Protein AF-A0AA41QAB1-F1 (afdb_monomer_lite)

Radius of gyration: 28.24 Å; chains: 1; bounding box: 89×80×55 Å

Secondary structure (DSSP, 8-state):
-----PPP------------------------------------PPPPPPPPPPP-PPPPPPPP----------------S-SS--S--STTTS---SSPPPHHHHHHHHHHHHHHHHHHH--GGGSTT-TTSGGGGSHHHHHHHHHHHHHHHHHHHHTTTS-TTTSHHHHHHHHHHHHHHHHHHHTTGGG---SHHHHHHHHHHHHHHHTHHHHHHHHHHHHHTT-

pLDDT: mean 70.94, std 25.64, range [30.69, 98.62]

Structure (mmCIF, N/CA/C/O backbone):
data_AF-A0AA41QAB1-F1
#
_entry.id   AF-A0AA41QAB1-F1
#
loop_
_atom_site.group_PDB
_atom_site.id
_atom_site.type_symbol
_atom_site.label_atom_id
_atom_site.label_alt_id
_atom_site.label_comp_id
_atom_site.label_asym_id
_atom_site.label_entity_id
_atom_site.label_seq_id
_atom_site.pdbx_PDB_ins_code
_atom_site.Cartn_x
_atom_site.Cartn_y
_atom_site.Cartn_z
_atom_site.occupancy
_atom_site.B_iso_or_equiv
_atom_site.auth_seq_id
_atom_site.auth_comp_id
_atom_site.auth_asym_id
_atom_site.auth_atom_id
_atom_site.pdbx_PDB_model_num
ATOM 1 N N . MET A 1 1 ? 51.369 -21.112 34.664 1.00 37.59 1 MET A N 1
ATOM 2 C CA . MET A 1 1 ? 51.996 -19.970 33.962 1.00 37.59 1 MET A CA 1
ATOM 3 C C . MET A 1 1 ? 51.234 -19.798 32.654 1.00 37.59 1 MET A C 1
ATOM 5 O O . MET A 1 1 ? 51.207 -20.757 31.907 1.00 37.59 1 MET A O 1
ATOM 9 N N . ASN A 1 2 ? 50.518 -18.740 32.293 1.00 46.44 2 ASN A N 1
ATOM 10 C CA . ASN A 1 2 ? 50.049 -17.506 32.913 1.00 46.44 2 ASN A CA 1
ATOM 11 C C . ASN A 1 2 ? 48.752 -17.174 32.153 1.00 46.44 2 ASN A C 1
ATOM 13 O O . ASN A 1 2 ? 48.761 -17.195 30.925 1.00 46.44 2 ASN A O 1
ATOM 17 N N . ALA A 1 3 ? 47.670 -16.859 32.859 1.00 44.69 3 ALA A N 1
ATOM 18 C CA . ALA A 1 3 ? 46.590 -16.048 32.303 1.00 44.69 3 ALA A CA 1
ATOM 19 C C . ALA A 1 3 ? 46.833 -14.589 32.711 1.00 44.69 3 ALA A C 1
ATOM 21 O O . ALA A 1 3 ? 47.385 -14.350 33.791 1.00 44.69 3 ALA A O 1
ATOM 22 N N . PRO A 1 4 ? 46.397 -13.623 31.891 1.00 57.56 4 PRO A N 1
ATOM 23 C CA . PRO A 1 4 ? 45.564 -12.577 32.475 1.00 57.56 4 PRO A CA 1
ATOM 24 C C . PRO A 1 4 ? 44.341 -12.167 31.630 1.00 57.56 4 PRO A C 1
ATOM 26 O O . PRO A 1 4 ? 44.404 -11.975 30.422 1.00 57.56 4 PRO A O 1
ATOM 29 N N . ALA A 1 5 ? 43.254 -12.062 32.394 1.00 49.34 5 ALA A N 1
ATOM 30 C CA . ALA A 1 5 ? 42.046 -11.230 32.407 1.00 49.34 5 ALA A CA 1
ATOM 31 C C . ALA A 1 5 ? 41.832 -10.023 31.439 1.00 49.34 5 ALA A C 1
ATOM 33 O O . ALA A 1 5 ? 42.772 -9.520 30.828 1.00 49.34 5 ALA A O 1
ATOM 34 N N . PRO A 1 6 ? 40.568 -9.526 31.354 1.00 61.91 6 PRO A N 1
ATOM 35 C CA . PRO A 1 6 ? 40.046 -8.643 30.307 1.00 61.91 6 PRO A CA 1
ATOM 36 C C . PRO A 1 6 ? 40.050 -7.149 30.679 1.00 61.91 6 PRO A C 1
ATOM 38 O O . PRO A 1 6 ? 39.946 -6.780 31.850 1.00 61.91 6 PRO A O 1
ATOM 41 N N . SER A 1 7 ? 40.064 -6.282 29.663 1.00 57.56 7 SER A N 1
ATOM 42 C CA . SER A 1 7 ? 39.939 -4.827 29.824 1.00 57.56 7 SER A CA 1
ATOM 43 C C . SER A 1 7 ? 38.497 -4.362 29.641 1.00 57.56 7 SER A C 1
ATOM 45 O O . SER A 1 7 ? 37.875 -4.569 28.602 1.00 57.56 7 SER A O 1
ATOM 47 N N . ALA A 1 8 ? 37.992 -3.705 30.680 1.00 45.38 8 ALA A N 1
ATOM 48 C CA . ALA A 1 8 ? 36.700 -3.046 30.742 1.00 45.38 8 ALA A CA 1
ATOM 49 C C . ALA A 1 8 ? 36.829 -1.523 30.539 1.00 45.38 8 ALA A C 1
ATOM 51 O O . ALA A 1 8 ? 37.878 -0.944 30.811 1.00 45.38 8 ALA A O 1
ATOM 52 N N . ARG A 1 9 ? 35.671 -0.909 30.244 1.00 42.34 9 ARG A N 1
ATOM 53 C CA . ARG A 1 9 ? 35.276 0.507 30.422 1.00 42.34 9 ARG A CA 1
ATOM 54 C C . ARG A 1 9 ? 35.675 1.502 29.325 1.00 42.34 9 ARG A C 1
ATOM 56 O O . ARG A 1 9 ? 36.834 1.858 29.200 1.00 42.34 9 ARG A O 1
ATOM 63 N N . LEU A 1 10 ? 34.660 2.122 28.713 1.00 44.38 10 LEU A N 1
ATOM 64 C CA . LEU A 1 10 ? 34.397 3.547 28.949 1.00 44.38 10 LEU A CA 1
ATOM 65 C C . LEU A 1 10 ? 32.920 3.890 28.669 1.00 44.38 10 LEU A C 1
ATOM 67 O O . LEU A 1 10 ? 32.421 3.752 27.558 1.00 44.38 10 LEU A O 1
ATOM 71 N N . LEU A 1 11 ? 32.238 4.316 29.733 1.00 43.84 11 LEU A N 1
ATOM 72 C CA . LEU A 1 11 ? 31.002 5.094 29.713 1.00 43.84 11 LEU A CA 1
ATOM 73 C C . LEU A 1 11 ? 31.341 6.526 29.285 1.00 43.84 11 LEU A C 1
ATOM 75 O O . LEU A 1 11 ? 32.270 7.110 29.837 1.00 43.84 11 LEU A O 1
ATOM 79 N N . ALA A 1 12 ? 30.537 7.117 28.405 1.00 48.03 12 ALA A N 1
ATOM 80 C CA . ALA A 1 12 ? 30.400 8.567 28.318 1.00 48.03 12 ALA A CA 1
ATOM 81 C C . ALA A 1 12 ? 28.952 8.911 27.958 1.00 48.03 12 ALA A C 1
ATOM 83 O O . ALA A 1 12 ? 28.511 8.770 26.820 1.00 48.03 12 ALA A O 1
ATOM 84 N N . ALA A 1 13 ? 28.214 9.325 28.984 1.00 38.94 13 ALA A N 1
ATOM 85 C CA . ALA A 1 13 ? 26.987 10.085 28.856 1.00 38.94 13 ALA A CA 1
ATOM 86 C C . ALA A 1 13 ? 27.332 11.514 28.414 1.00 38.94 13 ALA A C 1
ATOM 88 O O . ALA A 1 13 ? 28.275 12.106 28.940 1.00 38.94 13 ALA A O 1
ATOM 89 N N . LEU A 1 14 ? 26.539 12.091 27.512 1.00 48.91 14 LEU A N 1
ATOM 90 C CA . LEU A 1 14 ? 26.462 13.539 27.358 1.00 48.91 14 LEU A CA 1
ATOM 91 C C . LEU A 1 14 ? 24.998 13.943 27.196 1.00 48.91 14 LEU A C 1
ATOM 93 O O . LEU A 1 14 ? 24.313 13.544 26.258 1.00 48.91 14 LEU A O 1
ATOM 97 N N . 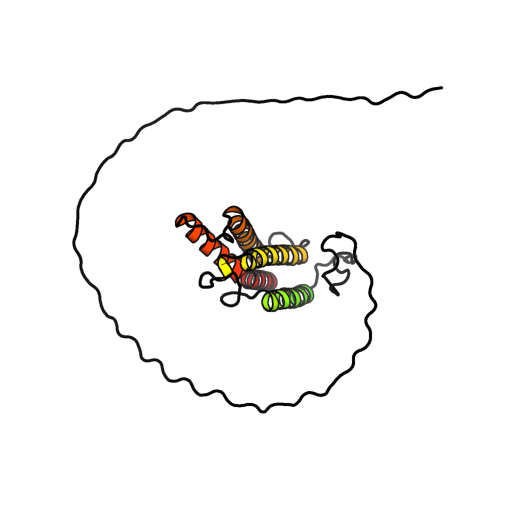ALA A 1 15 ? 24.540 14.693 28.191 1.00 39.69 15 ALA A N 1
ATOM 98 C CA . ALA A 1 15 ? 23.236 15.313 28.282 1.00 39.69 15 ALA A CA 1
ATOM 99 C C . ALA A 1 15 ? 23.324 16.797 27.889 1.00 39.69 15 ALA A C 1
ATOM 101 O O . ALA A 1 15 ? 24.380 17.412 28.007 1.00 39.69 15 ALA A O 1
ATOM 102 N N . CYS A 1 16 ? 22.153 17.345 27.555 1.00 32.66 16 CYS A N 1
ATOM 103 C CA . CYS A 1 16 ? 21.759 18.753 27.627 1.00 32.66 16 CYS A CA 1
ATOM 104 C C . CYS A 1 16 ? 22.486 19.784 26.751 1.00 32.66 16 CYS A C 1
ATOM 106 O O . CYS A 1 16 ? 23.516 20.328 27.135 1.00 32.66 16 CYS A O 1
ATOM 108 N N . THR A 1 17 ? 21.759 20.259 25.734 1.00 47.28 17 THR A N 1
ATOM 109 C CA . THR A 1 17 ? 21.688 21.704 25.481 1.00 47.28 17 THR A CA 1
ATOM 110 C C . THR A 1 17 ? 20.230 22.121 25.299 1.00 47.28 17 THR A C 1
ATOM 112 O O . THR A 1 17 ? 19.556 21.720 24.354 1.00 47.28 17 THR A O 1
ATOM 115 N N . VAL A 1 18 ? 19.755 22.907 26.263 1.00 44.34 18 VAL A N 1
ATOM 116 C CA . VAL A 1 18 ? 18.493 23.651 26.276 1.00 44.34 18 VAL A CA 1
ATOM 117 C C . VAL A 1 18 ? 18.749 25.027 25.655 1.00 44.34 18 VAL A C 1
ATOM 119 O O . VAL A 1 18 ? 19.712 25.686 26.034 1.00 44.34 18 VAL A O 1
ATOM 122 N N . LEU A 1 19 ? 17.867 25.473 24.761 1.00 50.28 19 LEU A N 1
ATOM 123 C CA . LEU A 1 19 ? 17.650 26.874 24.360 1.00 50.28 19 LEU A CA 1
ATOM 124 C C . LEU A 1 19 ? 16.147 26.969 24.023 1.00 50.28 19 LEU A C 1
ATOM 126 O O . LEU A 1 19 ? 15.707 26.357 23.058 1.00 50.28 19 LEU A O 1
ATOM 130 N N . LEU A 1 20 ? 15.261 27.418 24.922 1.00 43.25 20 LEU A N 1
ATOM 131 C CA . LEU A 1 20 ? 14.924 28.817 25.243 1.00 43.25 20 LEU A CA 1
ATOM 132 C C . LEU A 1 20 ? 14.766 29.706 23.996 1.00 43.25 20 LEU A C 1
ATOM 134 O O . LEU A 1 20 ? 15.734 30.255 23.481 1.00 43.25 20 LEU A O 1
ATOM 138 N N . GLY A 1 21 ? 13.512 29.868 23.563 1.00 38.78 21 GLY A N 1
ATOM 139 C CA . GLY A 1 21 ? 13.045 30.861 22.597 1.00 38.78 21 GLY A CA 1
ATOM 140 C C . GLY A 1 21 ? 11.611 31.265 22.947 1.00 38.78 21 GLY A C 1
ATOM 141 O O . GLY A 1 21 ? 10.761 30.406 23.157 1.00 38.78 21 GLY A O 1
ATOM 142 N N . ALA A 1 22 ? 11.391 32.563 23.116 1.00 45.22 22 ALA A N 1
ATOM 143 C CA . ALA A 1 22 ? 10.318 33.166 23.890 1.00 45.22 22 ALA A CA 1
ATOM 144 C C . ALA A 1 22 ? 8.950 33.269 23.184 1.00 45.22 22 ALA A C 1
ATOM 146 O O . ALA A 1 22 ? 8.847 33.458 21.977 1.00 45.22 22 ALA A O 1
ATOM 147 N N . VAL A 1 23 ? 7.924 33.202 24.035 1.00 44.53 23 VAL A N 1
ATOM 148 C CA . VAL A 1 23 ? 6.594 33.832 23.993 1.00 44.53 23 VAL A CA 1
ATOM 149 C C . VAL A 1 23 ? 6.378 34.975 22.985 1.00 44.53 23 VAL A C 1
ATOM 151 O O . VAL A 1 23 ? 7.015 36.021 23.065 1.00 44.53 23 VAL A O 1
ATOM 154 N N . ALA A 1 24 ? 5.332 34.829 22.168 1.00 46.12 24 ALA A N 1
ATOM 155 C CA . ALA A 1 24 ? 4.506 35.938 21.700 1.00 46.12 24 ALA A CA 1
ATOM 156 C C . ALA A 1 24 ? 3.031 35.517 21.779 1.00 46.12 24 ALA A C 1
ATOM 158 O O . ALA A 1 24 ? 2.593 34.569 21.129 1.00 46.12 24 ALA A O 1
ATOM 159 N N . ALA A 1 25 ? 2.301 36.207 22.650 1.00 37.75 25 ALA A N 1
ATOM 160 C CA . ALA A 1 25 ? 0.866 36.109 22.823 1.00 37.75 25 ALA A CA 1
ATOM 161 C C . ALA A 1 25 ? 0.149 36.889 21.712 1.00 37.75 25 ALA A C 1
ATOM 163 O O . ALA A 1 25 ? 0.463 38.055 21.483 1.00 37.75 25 ALA A O 1
ATOM 164 N N . CYS A 1 26 ? -0.863 36.282 21.095 1.00 41.44 26 CYS A N 1
ATOM 165 C CA . CYS A 1 26 ? -1.957 37.011 20.459 1.00 41.44 26 CYS A CA 1
ATOM 166 C C . CYS A 1 26 ? -3.269 36.405 20.957 1.00 41.44 26 CYS A C 1
ATOM 168 O O . CYS A 1 26 ? -3.712 35.359 20.489 1.00 41.44 26 CYS A O 1
ATOM 170 N N . SER A 1 27 ? -3.835 37.068 21.962 1.00 44.03 27 SER A N 1
ATOM 171 C CA . SER A 1 27 ? -5.233 36.958 22.357 1.00 44.03 27 SER A CA 1
ATOM 172 C C . SER A 1 27 ? -6.121 37.526 21.249 1.00 44.03 27 SER A C 1
ATOM 174 O O . SER A 1 27 ? -5.787 38.551 20.657 1.00 44.03 27 SER A O 1
ATOM 176 N N . GLY A 1 28 ? -7.255 36.881 21.006 1.00 42.66 28 GLY A N 1
ATOM 177 C CA . GLY A 1 28 ? -8.283 37.336 20.078 1.00 42.66 28 GLY A CA 1
ATOM 178 C C . GLY A 1 28 ? -9.555 36.526 20.286 1.00 42.66 28 GLY A C 1
ATOM 179 O O . GLY A 1 28 ? -9.816 35.588 19.540 1.00 42.66 28 GLY A O 1
ATOM 180 N N . ASP A 1 29 ? -10.282 36.860 21.352 1.00 40.91 29 ASP A N 1
ATOM 181 C CA . ASP A 1 29 ? -11.693 36.530 21.553 1.00 40.91 29 ASP A CA 1
ATOM 182 C C . ASP A 1 29 ? -12.528 37.269 20.499 1.00 40.91 29 ASP A C 1
ATOM 184 O O . ASP A 1 29 ? -12.472 38.495 20.451 1.00 40.91 29 ASP A O 1
ATOM 188 N N . ASP A 1 30 ? -13.313 36.546 19.695 1.00 39.31 30 ASP A N 1
ATOM 189 C CA . ASP A 1 30 ? -14.587 37.060 19.178 1.00 39.31 30 ASP A CA 1
ATOM 190 C C . ASP A 1 30 ? -15.516 35.895 18.770 1.00 39.31 30 ASP A C 1
ATOM 192 O O . ASP A 1 30 ? -15.259 35.095 17.869 1.00 39.31 30 ASP A O 1
ATOM 196 N N . SER A 1 31 ? -16.601 35.760 19.516 1.00 47.81 31 SER A N 1
ATOM 197 C CA . SER A 1 31 ? -17.836 35.029 19.214 1.00 47.81 31 SER A CA 1
ATOM 198 C C . SER A 1 31 ? -18.943 35.818 19.926 1.00 47.81 31 SER A C 1
ATOM 200 O O . SER A 1 31 ? -18.633 36.384 20.978 1.00 47.81 31 SER A O 1
ATOM 202 N N . PRO A 1 32 ? -20.221 35.843 19.487 1.00 55.16 32 PRO A N 1
ATOM 203 C CA . PRO A 1 32 ? -20.887 34.929 18.551 1.00 55.16 32 PRO A CA 1
ATOM 204 C C . PRO A 1 32 ? -21.821 35.619 17.519 1.00 55.16 32 PRO A C 1
ATOM 206 O O . PRO A 1 32 ? -22.213 36.773 17.666 1.00 55.16 32 PRO A O 1
ATOM 209 N N . ALA A 1 33 ? -22.315 34.866 16.531 1.00 42.72 33 ALA A N 1
ATOM 210 C CA . ALA A 1 33 ? -23.603 35.165 15.898 1.00 42.72 33 ALA A CA 1
ATOM 211 C C . ALA A 1 33 ? -24.297 33.873 15.451 1.00 42.72 33 ALA A C 1
ATOM 213 O O . ALA A 1 33 ? -23.735 33.044 14.737 1.00 42.72 33 ALA A O 1
ATOM 214 N N . ALA A 1 34 ? -25.524 33.705 15.931 1.00 35.78 34 ALA A N 1
ATOM 215 C CA . ALA A 1 34 ? -26.393 32.568 15.699 1.00 35.78 34 ALA A CA 1
ATOM 216 C C . ALA A 1 34 ? -27.290 32.770 14.464 1.00 35.78 34 ALA A C 1
ATOM 218 O O . ALA A 1 34 ? -27.850 33.851 14.315 1.00 35.78 34 ALA A O 1
ATOM 219 N N . ALA A 1 35 ? -27.509 31.665 13.729 1.00 41.38 35 ALA A N 1
ATOM 220 C CA . ALA A 1 35 ? -28.724 31.271 12.982 1.00 41.38 35 ALA A CA 1
ATOM 221 C C . ALA A 1 35 ? -29.188 32.167 11.794 1.00 41.38 35 ALA A C 1
ATOM 223 O O . ALA A 1 35 ? -28.861 33.347 11.768 1.00 41.38 35 ALA A O 1
ATOM 224 N N . PRO A 1 36 ? -29.975 31.662 10.806 1.00 52.44 36 PRO A N 1
ATOM 225 C CA . PRO A 1 36 ? -30.842 30.481 10.865 1.00 52.44 36 PRO A CA 1
ATOM 226 C C . PRO A 1 36 ? -30.807 29.512 9.663 1.00 52.44 36 PRO A C 1
ATOM 228 O O . PRO A 1 36 ? -30.119 29.687 8.663 1.00 52.44 36 PRO A O 1
ATOM 231 N N . ALA A 1 37 ? -31.598 28.455 9.853 1.00 42.12 37 ALA A N 1
ATOM 232 C CA . ALA A 1 37 ? -31.934 27.359 8.961 1.00 42.12 37 ALA A CA 1
ATOM 233 C C . ALA A 1 37 ? -32.567 27.769 7.620 1.00 42.12 37 ALA A C 1
ATOM 235 O O . ALA A 1 37 ? -33.379 28.687 7.574 1.00 42.12 37 ALA A O 1
ATOM 236 N N . ALA A 1 38 ? -32.249 26.995 6.577 1.00 41.44 38 ALA A N 1
ATOM 237 C CA . ALA A 1 38 ? -33.008 26.746 5.342 1.00 41.44 38 ALA A CA 1
ATOM 238 C C . ALA A 1 38 ? -32.072 25.954 4.402 1.00 41.44 38 ALA A C 1
ATOM 240 O O . ALA A 1 38 ? -30.887 26.253 4.347 1.00 41.44 38 ALA A O 1
ATOM 241 N N . SER A 1 39 ? -32.433 24.949 3.618 1.00 46.84 39 SER A N 1
ATOM 242 C CA . SER A 1 39 ? -33.633 24.144 3.453 1.00 46.84 39 SER A CA 1
ATOM 243 C C . SER A 1 39 ? -33.171 22.866 2.751 1.00 46.84 39 SER A C 1
ATOM 245 O O . SER A 1 39 ? -32.279 22.900 1.904 1.00 46.84 39 SER A O 1
ATOM 247 N N . THR A 1 40 ? -33.787 21.748 3.099 1.00 48.69 40 THR A N 1
ATOM 248 C CA . THR A 1 40 ? -33.678 20.454 2.427 1.00 48.69 40 THR A CA 1
ATOM 249 C C . THR A 1 40 ? -34.419 20.499 1.085 1.00 48.69 40 THR A C 1
ATOM 251 O O . THR A 1 40 ? -35.614 20.791 1.085 1.00 48.69 40 THR A O 1
ATOM 254 N N . PRO A 1 41 ? -33.786 20.154 -0.049 1.00 55.88 41 PRO A N 1
ATOM 255 C CA . PRO A 1 41 ? -34.506 19.586 -1.178 1.00 55.88 41 PRO A CA 1
ATOM 256 C C . PRO A 1 41 ? -34.400 18.059 -1.136 1.00 55.88 41 PRO A C 1
ATOM 258 O O . PRO A 1 41 ? -33.358 17.456 -1.392 1.00 55.88 41 PRO A O 1
ATOM 261 N N . GLU A 1 42 ? -35.533 17.464 -0.783 1.00 48.97 42 GLU A N 1
ATOM 262 C CA . GLU A 1 42 ? -35.916 16.077 -1.008 1.00 48.97 42 GLU A CA 1
ATOM 263 C C . GLU A 1 42 ? -35.871 15.797 -2.520 1.00 48.97 42 GLU A C 1
ATOM 265 O O . GLU A 1 42 ? -36.736 16.236 -3.275 1.00 48.97 42 GLU A O 1
ATOM 270 N N . ALA A 1 43 ? -34.812 15.130 -2.984 1.00 45.03 43 ALA A N 1
ATOM 271 C CA . ALA A 1 43 ? -34.692 14.675 -4.364 1.00 45.03 43 ALA A CA 1
ATOM 272 C C . ALA A 1 43 ? -34.865 13.155 -4.406 1.00 45.03 43 ALA A C 1
ATOM 274 O O . ALA A 1 43 ? -34.077 12.391 -3.849 1.00 45.03 43 ALA A O 1
ATOM 275 N N . ALA A 1 44 ? -35.962 12.777 -5.052 1.00 49.47 44 ALA A N 1
ATOM 276 C CA . ALA A 1 44 ? -36.494 11.445 -5.256 1.00 49.47 44 ALA A CA 1
ATOM 277 C C . ALA A 1 44 ? -35.448 10.363 -5.575 1.00 49.47 44 ALA A C 1
ATOM 279 O O . ALA A 1 44 ? -34.609 10.504 -6.463 1.00 49.47 44 ALA A O 1
ATOM 280 N N . LEU A 1 45 ? -35.605 9.233 -4.884 1.00 46.06 45 LEU A N 1
ATOM 281 C CA . LEU A 1 45 ? -35.046 7.930 -5.231 1.00 46.06 45 LEU A CA 1
ATOM 282 C C . LEU A 1 45 ? -35.485 7.523 -6.651 1.00 46.06 45 LEU A C 1
ATOM 284 O O . LEU A 1 45 ? -36.686 7.347 -6.872 1.00 46.06 45 LEU A O 1
ATOM 288 N N . PRO A 1 46 ? -34.565 7.286 -7.602 1.00 60.81 46 PRO A N 1
ATOM 289 C CA . PRO A 1 46 ? -34.886 6.487 -8.769 1.00 60.81 46 PRO A CA 1
ATOM 290 C C . PRO A 1 46 ? -34.992 5.011 -8.367 1.00 60.81 46 PRO A C 1
ATOM 292 O O . PRO A 1 46 ? -34.092 4.412 -7.777 1.00 60.81 46 PRO A O 1
ATOM 295 N N . THR A 1 47 ? -36.152 4.458 -8.688 1.00 50.91 47 THR A N 1
ATOM 296 C CA . THR A 1 47 ? -36.589 3.072 -8.559 1.00 50.91 47 THR A CA 1
ATOM 297 C C . THR A 1 47 ? -35.538 2.096 -9.097 1.00 50.91 47 THR A C 1
ATOM 299 O O . THR A 1 47 ? -35.141 2.178 -10.258 1.00 50.91 47 THR A O 1
ATOM 302 N N . ALA A 1 48 ? -35.104 1.150 -8.262 1.00 48.19 48 ALA A N 1
ATOM 303 C CA . ALA A 1 48 ? -34.260 0.037 -8.682 1.00 48.19 48 ALA A CA 1
ATOM 304 C C . ALA A 1 48 ? -35.055 -0.917 -9.597 1.00 48.19 48 ALA A C 1
ATOM 306 O O . ALA A 1 48 ? -36.105 -1.409 -9.174 1.00 48.19 48 ALA A O 1
ATOM 307 N N . PRO A 1 49 ? -34.589 -1.222 -10.822 1.00 57.28 49 PRO A N 1
ATOM 308 C CA . PRO A 1 49 ? -35.124 -2.338 -11.582 1.00 57.28 49 PRO A CA 1
ATOM 309 C C . PRO A 1 49 ? -34.645 -3.678 -11.003 1.00 57.28 49 PRO A C 1
ATOM 311 O O . PRO A 1 49 ? -33.533 -3.821 -10.494 1.00 57.28 49 PRO A O 1
ATOM 314 N N . ALA A 1 50 ? -35.560 -4.639 -11.070 1.00 46.06 50 ALA A N 1
ATOM 315 C CA . ALA A 1 50 ? -35.540 -5.943 -10.433 1.00 46.06 50 ALA A CA 1
ATOM 316 C C . ALA A 1 50 ? -34.298 -6.800 -10.736 1.00 46.06 50 ALA A C 1
ATOM 318 O O . ALA A 1 50 ? -33.816 -6.876 -11.864 1.00 46.06 50 ALA A O 1
ATOM 319 N N . SER A 1 51 ? -33.858 -7.525 -9.704 1.00 55.47 51 SER A N 1
ATOM 320 C CA . SER A 1 51 ? -32.970 -8.683 -9.819 1.00 55.47 51 SER A CA 1
ATOM 321 C C . SER A 1 51 ? -33.609 -9.788 -10.670 1.00 55.47 51 SER A C 1
ATOM 323 O O . SER A 1 51 ? -34.717 -10.219 -10.343 1.00 55.47 51 SER A O 1
ATOM 325 N N . PRO A 1 52 ? -32.921 -10.329 -11.686 1.00 57.75 52 PRO A N 1
ATOM 326 C CA . PRO A 1 52 ? -33.216 -11.662 -12.183 1.00 57.75 52 PRO A CA 1
ATOM 327 C C . PRO A 1 52 ? -32.597 -12.733 -11.268 1.00 57.75 52 PRO A C 1
ATOM 329 O O . PRO A 1 52 ? -31.483 -12.598 -10.762 1.00 57.75 52 PRO A O 1
ATOM 332 N N . ALA A 1 53 ? -33.386 -13.781 -11.046 1.00 49.88 53 ALA A N 1
ATOM 333 C CA . ALA A 1 53 ? -33.130 -14.934 -10.194 1.00 49.88 53 ALA A CA 1
ATOM 334 C C . ALA A 1 53 ? -31.825 -15.694 -10.528 1.00 49.88 53 ALA A C 1
ATOM 336 O O . ALA A 1 53 ? -31.389 -15.701 -11.681 1.00 49.88 53 ALA A O 1
ATOM 337 N N . PRO A 1 54 ? -31.222 -16.392 -9.546 1.00 50.56 54 PRO A N 1
ATOM 338 C CA . PRO A 1 54 ? -30.062 -17.242 -9.780 1.00 50.56 54 PRO A CA 1
ATOM 339 C C . PRO A 1 54 ? -30.436 -18.473 -10.616 1.00 50.56 54 PRO A C 1
ATOM 341 O O . PRO A 1 54 ? -31.346 -19.226 -10.270 1.00 50.56 54 PRO A O 1
ATOM 344 N N . ALA A 1 55 ? -29.690 -18.697 -11.698 1.00 47.38 55 ALA A N 1
ATOM 345 C CA . ALA A 1 55 ? -29.718 -19.947 -12.442 1.00 47.38 55 ALA A CA 1
ATOM 346 C C . ALA A 1 55 ? -29.090 -21.064 -11.593 1.00 47.38 55 ALA A C 1
ATOM 348 O O . ALA A 1 55 ? -27.911 -21.029 -11.235 1.00 47.38 55 ALA A O 1
ATOM 349 N N . THR A 1 56 ? -29.905 -22.059 -11.269 1.00 46.34 56 THR A N 1
ATOM 350 C CA . THR A 1 56 ? -29.526 -23.332 -10.664 1.00 46.34 56 THR A CA 1
ATOM 351 C C . THR A 1 56 ? -28.640 -24.126 -11.625 1.00 46.34 56 THR A C 1
ATOM 353 O O . THR A 1 56 ? -29.095 -24.573 -12.674 1.00 46.34 56 THR A O 1
ATOM 356 N N . SER A 1 57 ? -27.374 -24.336 -11.257 1.00 50.03 57 SER A N 1
ATOM 357 C CA . SER A 1 57 ? -26.533 -25.377 -11.862 1.00 50.03 57 SER A CA 1
ATOM 358 C C . SER A 1 57 ? -26.525 -26.630 -10.976 1.00 50.03 57 SER A C 1
ATOM 360 O O . SER A 1 57 ? -26.484 -26.501 -9.750 1.00 50.03 57 SER A O 1
ATOM 362 N N . PRO A 1 58 ? -26.601 -27.835 -11.569 1.00 50.34 58 PRO A N 1
ATOM 363 C CA . PRO A 1 58 ? -26.745 -29.089 -10.841 1.00 50.34 58 PRO A CA 1
ATOM 364 C C . PRO A 1 58 ? -25.463 -29.528 -10.124 1.00 50.34 58 PRO A C 1
ATOM 366 O O . PRO A 1 58 ? -24.344 -29.342 -10.599 1.00 50.34 58 PRO A O 1
ATOM 369 N N . ALA A 1 59 ? -25.683 -30.154 -8.969 1.00 35.69 59 ALA A N 1
ATOM 370 C CA . ALA A 1 59 ? -24.692 -30.765 -8.101 1.00 35.69 59 ALA A CA 1
ATOM 371 C C . ALA A 1 59 ? -23.967 -31.941 -8.778 1.00 35.69 59 ALA A C 1
ATOM 373 O O . ALA A 1 59 ? -24.604 -32.853 -9.304 1.00 35.69 59 ALA A O 1
ATOM 374 N N . VAL A 1 60 ? -22.636 -31.957 -8.678 1.00 46.47 60 VAL A N 1
ATOM 375 C CA . VAL A 1 60 ? -21.807 -33.143 -8.926 1.00 46.47 60 VAL A CA 1
ATOM 376 C C . VAL A 1 60 ? -21.403 -33.716 -7.568 1.00 46.47 60 VAL A C 1
ATOM 378 O O . VAL A 1 60 ? -20.848 -33.015 -6.723 1.00 46.47 60 VAL A O 1
ATOM 381 N N . ALA A 1 61 ? -21.747 -34.983 -7.349 1.00 41.88 61 ALA A N 1
ATOM 382 C CA . ALA A 1 61 ? -21.463 -35.737 -6.134 1.00 41.88 61 ALA A CA 1
ATOM 383 C C . ALA A 1 61 ? -19.954 -36.050 -5.970 1.00 41.88 61 ALA A C 1
ATOM 385 O O . ALA A 1 61 ? -19.228 -36.126 -6.964 1.00 41.88 61 ALA A O 1
ATOM 386 N N . PRO A 1 62 ? -19.473 -36.262 -4.728 1.00 42.34 62 PRO A N 1
ATOM 387 C CA . PRO A 1 62 ? -18.057 -36.434 -4.419 1.00 42.34 62 PRO A CA 1
ATOM 388 C C . PRO A 1 62 ? -17.599 -37.886 -4.617 1.00 42.34 62 PRO A C 1
ATOM 390 O O . PRO A 1 62 ? -18.278 -38.823 -4.202 1.00 42.34 62 PRO A O 1
ATOM 393 N N . THR A 1 63 ? -16.407 -38.079 -5.187 1.00 38.69 63 THR A N 1
ATOM 394 C CA . THR A 1 63 ? -15.703 -39.370 -5.129 1.00 38.69 63 THR A CA 1
ATOM 395 C C . THR A 1 63 ? -14.713 -39.359 -3.971 1.00 38.69 63 THR A C 1
ATOM 397 O O . THR A 1 63 ? -13.957 -38.410 -3.774 1.00 38.69 63 THR A O 1
ATOM 400 N N . ALA A 1 64 ? -14.787 -40.419 -3.177 1.00 37.72 64 ALA A N 1
ATOM 401 C CA . ALA A 1 64 ? -14.132 -40.590 -1.898 1.00 37.72 64 ALA A CA 1
ATOM 402 C C . ALA A 1 64 ? -12.619 -40.874 -1.980 1.00 37.72 64 ALA A C 1
ATOM 404 O O . ALA A 1 64 ? -12.136 -41.554 -2.878 1.00 37.72 64 ALA A O 1
ATOM 405 N N . ALA A 1 65 ? -11.949 -40.414 -0.919 1.00 34.72 65 ALA A N 1
ATOM 406 C CA . ALA A 1 65 ? -10.903 -41.074 -0.137 1.00 34.72 65 ALA A CA 1
ATOM 407 C C . ALA A 1 65 ? -9.622 -41.587 -0.823 1.00 34.72 65 ALA A C 1
ATOM 409 O O . ALA A 1 65 ? -9.601 -42.627 -1.475 1.00 34.72 65 ALA A O 1
ATOM 410 N N . ARG A 1 66 ? -8.498 -40.982 -0.414 1.00 33.75 66 ARG A N 1
ATOM 411 C CA . ARG A 1 66 ? -7.288 -41.717 -0.015 1.00 33.75 66 ARG A CA 1
ATOM 412 C C . ARG A 1 66 ? -6.477 -40.907 1.001 1.00 33.75 66 ARG A C 1
ATOM 414 O O . ARG A 1 66 ? -5.844 -39.916 0.660 1.00 33.75 66 ARG A O 1
ATOM 421 N N . THR A 1 67 ? -6.509 -41.347 2.254 1.00 38.97 67 THR A N 1
ATOM 422 C CA . THR A 1 67 ? -5.454 -41.094 3.249 1.00 38.97 67 THR A CA 1
ATOM 423 C C . THR A 1 67 ? -4.322 -42.100 2.999 1.00 38.97 67 THR A C 1
ATOM 425 O O . THR A 1 67 ? -4.595 -43.197 2.499 1.00 38.97 67 THR A O 1
ATOM 428 N N . PRO A 1 68 ? -3.068 -41.781 3.362 1.00 41.81 68 PRO A N 1
ATOM 429 C CA . PRO A 1 68 ? -2.592 -42.399 4.599 1.00 41.81 68 PRO A CA 1
ATOM 430 C C . PRO A 1 68 ? -1.638 -41.551 5.460 1.00 41.81 68 PRO A C 1
ATOM 432 O O . PRO A 1 68 ? -0.897 -40.699 4.984 1.00 41.81 68 PRO A O 1
ATOM 435 N N . SER A 1 69 ? -1.646 -41.950 6.733 1.00 33.72 69 SER A N 1
ATOM 436 C CA . SER A 1 69 ? -0.558 -41.974 7.717 1.00 33.72 69 SER A CA 1
ATOM 437 C C . SER A 1 69 ? 0.023 -40.680 8.279 1.00 33.72 69 SER A C 1
ATOM 439 O O . SER A 1 69 ? 0.832 -39.983 7.677 1.00 33.72 69 SER A O 1
ATOM 441 N N . ALA A 1 70 ? -0.306 -40.499 9.558 1.00 33.22 70 ALA A N 1
ATOM 442 C CA . ALA A 1 70 ? 0.442 -39.740 10.540 1.00 33.22 70 ALA A CA 1
ATOM 443 C C . ALA A 1 70 ? 1.802 -40.390 10.850 1.00 33.22 70 ALA A C 1
ATOM 445 O O . ALA A 1 70 ? 1.891 -41.609 10.984 1.00 33.22 70 ALA A O 1
ATOM 446 N N . SER A 1 71 ? 2.806 -39.550 11.099 1.00 35.84 71 SER A N 1
ATOM 447 C CA . SER A 1 71 ? 3.872 -39.839 12.058 1.00 35.84 71 SER A CA 1
ATOM 448 C C . SER A 1 71 ? 4.067 -38.617 12.943 1.00 35.84 71 SER A C 1
ATOM 450 O O . SER A 1 71 ? 4.226 -37.496 12.464 1.00 35.84 71 SER A O 1
ATOM 452 N N . ALA A 1 72 ? 3.983 -38.860 14.245 1.00 33.44 72 ALA A N 1
ATOM 453 C CA . ALA A 1 72 ? 4.149 -37.887 15.305 1.00 33.44 72 ALA A CA 1
ATOM 454 C C . ALA A 1 72 ? 5.632 -37.550 15.529 1.00 33.44 72 ALA A C 1
ATOM 456 O O . ALA A 1 72 ? 6.483 -38.437 15.534 1.00 33.44 72 ALA A O 1
ATOM 457 N N . GLY A 1 73 ? 5.904 -36.273 15.797 1.00 31.67 73 GLY A N 1
ATOM 458 C CA . GLY A 1 73 ? 7.154 -35.762 16.353 1.00 31.67 73 GLY A CA 1
ATOM 459 C C . GLY A 1 73 ? 6.900 -34.383 16.966 1.00 31.67 73 GLY A C 1
ATOM 460 O O . GLY A 1 73 ? 6.594 -33.433 16.254 1.00 31.67 73 GLY A O 1
ATOM 461 N N . THR A 1 74 ? 6.927 -34.305 18.295 1.00 35.25 74 THR A N 1
ATOM 462 C CA . THR A 1 74 ? 6.661 -33.120 19.140 1.00 35.25 74 THR A CA 1
ATOM 463 C C . THR A 1 74 ? 7.868 -32.137 19.161 1.00 35.25 74 THR A C 1
ATOM 465 O O . THR A 1 74 ? 8.888 -32.439 18.546 1.00 35.25 74 THR A O 1
ATOM 468 N N . PRO A 1 75 ? 7.803 -30.936 19.791 1.00 51.22 75 PRO A N 1
ATOM 469 C CA . PRO A 1 75 ? 8.145 -29.666 19.141 1.00 51.22 75 PRO A CA 1
ATOM 470 C C . PRO A 1 75 ? 9.396 -28.969 19.720 1.00 51.22 75 PRO A C 1
ATOM 472 O O . PRO A 1 75 ? 9.697 -29.080 20.908 1.00 51.22 75 PRO A O 1
ATOM 475 N N . SER A 1 76 ? 10.107 -28.170 18.915 1.00 33.47 76 SER A N 1
ATOM 476 C CA . SER A 1 76 ? 11.092 -27.184 19.408 1.00 33.47 76 SER A CA 1
ATOM 477 C C . SER A 1 76 ? 11.567 -26.226 18.299 1.00 33.47 76 SER A C 1
ATOM 479 O O . SER A 1 76 ? 11.284 -26.492 17.134 1.00 33.47 76 SER A O 1
ATOM 481 N N . PRO A 1 77 ? 12.158 -25.059 18.625 1.00 42.12 77 PRO A N 1
ATOM 482 C CA . PRO A 1 77 ? 11.470 -23.780 18.480 1.00 42.12 77 PRO A CA 1
ATOM 483 C C . PRO A 1 77 ? 12.079 -22.862 17.407 1.00 42.12 77 PRO A C 1
AT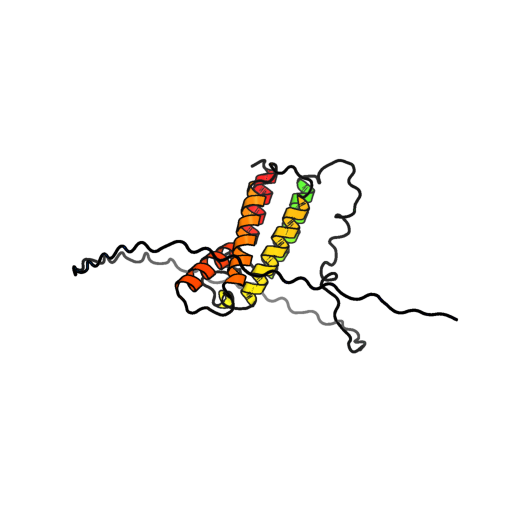OM 485 O O . PRO A 1 77 ? 13.218 -23.028 16.995 1.00 42.12 77 PRO A O 1
ATOM 488 N N . ALA A 1 78 ? 11.297 -21.845 17.030 1.00 40.34 78 ALA A N 1
ATOM 489 C CA . ALA A 1 78 ? 11.725 -20.577 16.433 1.00 40.34 78 ALA A CA 1
ATOM 490 C C . ALA A 1 78 ? 12.784 -20.650 15.314 1.00 40.34 78 ALA A C 1
ATOM 492 O O . ALA A 1 78 ? 13.985 -20.585 15.559 1.00 40.34 78 ALA A O 1
ATOM 493 N N . SER A 1 79 ? 12.334 -20.630 14.059 1.00 30.69 79 SER A N 1
ATOM 494 C CA . SER A 1 79 ? 13.160 -20.192 12.928 1.00 30.69 79 SER A CA 1
ATOM 495 C C . SER A 1 79 ? 12.291 -19.477 11.892 1.00 30.69 79 SER A C 1
ATOM 497 O O . SER A 1 79 ? 11.594 -20.071 11.081 1.00 30.69 79 SER A O 1
ATOM 499 N N . THR A 1 80 ? 12.265 -18.153 12.049 1.00 33.19 80 THR A N 1
ATOM 500 C CA . THR A 1 80 ? 12.262 -17.121 11.001 1.00 33.19 80 THR A CA 1
ATOM 501 C C . THR A 1 80 ? 11.908 -17.565 9.576 1.00 33.19 80 THR A C 1
ATOM 503 O O . THR A 1 80 ? 12.791 -18.015 8.854 1.00 33.19 80 THR A O 1
ATOM 506 N N . TRP A 1 81 ? 10.643 -17.351 9.181 1.00 33.25 81 TRP A N 1
ATOM 507 C CA . TRP A 1 81 ? 10.118 -16.812 7.902 1.00 33.25 81 TRP A CA 1
ATOM 508 C C . TRP A 1 81 ? 10.994 -16.838 6.625 1.00 33.25 81 TRP A C 1
ATOM 510 O O . TRP A 1 81 ? 10.910 -15.932 5.801 1.00 33.25 81 TRP A O 1
ATOM 520 N N . SER A 1 82 ? 11.790 -17.883 6.422 1.00 35.16 82 SER A N 1
ATOM 521 C CA . SER A 1 82 ? 12.511 -18.159 5.172 1.00 35.16 82 SER A CA 1
ATOM 522 C C . SER A 1 82 ? 11.836 -19.270 4.363 1.00 35.16 82 SER A C 1
ATOM 524 O O . SER A 1 82 ? 12.211 -19.508 3.224 1.00 35.16 82 SER A O 1
ATOM 526 N N . GLU A 1 83 ? 10.806 -19.922 4.914 1.00 31.64 83 GLU A N 1
ATOM 527 C CA . GLU A 1 83 ? 10.315 -21.214 4.412 1.00 31.64 83 GLU A CA 1
ATOM 528 C C . GLU A 1 83 ? 8.834 -21.212 3.990 1.00 31.64 83 GLU A C 1
ATOM 530 O O . GLU A 1 83 ? 8.179 -22.246 3.947 1.00 31.64 83 GLU A O 1
ATOM 535 N N . MET A 1 84 ? 8.285 -20.039 3.654 1.00 32.12 84 MET A N 1
ATOM 536 C CA . MET A 1 84 ? 6.948 -19.897 3.044 1.00 32.12 84 MET A CA 1
ATOM 537 C C . MET A 1 84 ? 7.003 -19.151 1.706 1.00 32.12 84 MET A C 1
ATOM 539 O O . MET A 1 84 ? 6.128 -18.356 1.381 1.00 32.12 84 MET A O 1
ATOM 543 N N . ALA A 1 85 ? 8.037 -19.436 0.915 1.00 35.75 85 ALA A N 1
ATOM 544 C CA . ALA A 1 85 ? 8.021 -19.231 -0.528 1.00 35.75 85 ALA A CA 1
ATOM 545 C C . ALA A 1 85 ? 8.334 -20.575 -1.209 1.00 35.75 85 ALA A C 1
ATOM 547 O O . ALA A 1 85 ? 9.477 -20.798 -1.612 1.00 35.75 85 ALA A O 1
ATOM 548 N N . PRO A 1 86 ? 7.385 -21.525 -1.294 1.00 38.44 86 PRO A N 1
ATOM 549 C CA . PRO A 1 86 ? 7.630 -22.719 -2.080 1.00 38.44 86 PRO A CA 1
ATOM 550 C C . PRO A 1 86 ? 7.524 -22.327 -3.565 1.00 38.44 86 PRO A C 1
ATOM 552 O O . PRO A 1 86 ? 6.475 -21.882 -4.011 1.00 38.44 86 PRO A O 1
ATOM 555 N N . ASN A 1 87 ? 8.614 -22.500 -4.320 1.00 35.75 87 ASN A N 1
ATOM 556 C CA . ASN A 1 87 ? 8.688 -22.465 -5.795 1.00 35.75 87 ASN A CA 1
ATOM 557 C C . ASN A 1 87 ? 8.792 -21.128 -6.565 1.00 35.75 87 ASN A C 1
ATOM 559 O O . ASN A 1 87 ? 8.541 -21.125 -7.765 1.00 35.75 87 ASN A O 1
ATOM 563 N N . HIS A 1 88 ? 9.315 -20.038 -5.994 1.00 40.94 88 HIS A N 1
ATOM 564 C CA . HIS A 1 88 ? 9.895 -18.958 -6.825 1.00 40.94 88 HIS A CA 1
ATOM 565 C C . HIS A 1 88 ? 11.422 -19.032 -6.766 1.00 40.94 88 HIS A C 1
ATOM 567 O O . HIS A 1 88 ? 12.081 -18.221 -6.116 1.00 40.94 88 HIS A O 1
ATOM 573 N N . GLY A 1 89 ? 11.970 -20.090 -7.371 1.00 35.56 89 GLY A N 1
ATOM 574 C CA . GLY A 1 89 ? 13.391 -20.420 -7.317 1.00 35.56 89 GLY A CA 1
ATOM 575 C C . GLY A 1 89 ? 14.297 -19.261 -7.732 1.00 35.56 89 GLY A C 1
ATOM 576 O O . GLY A 1 89 ? 13.990 -18.559 -8.688 1.00 35.56 89 GLY A O 1
ATOM 577 N N . ASP A 1 90 ? 15.388 -19.085 -6.982 1.00 44.00 90 ASP A N 1
ATOM 578 C CA . ASP A 1 90 ? 16.771 -18.793 -7.414 1.00 44.00 90 ASP A CA 1
ATOM 579 C C . ASP A 1 90 ? 17.030 -17.721 -8.503 1.00 44.00 90 ASP A C 1
ATOM 581 O O . ASP A 1 90 ? 18.133 -17.581 -9.021 1.00 44.00 90 ASP A O 1
ATOM 585 N N . TRP A 1 91 ? 16.045 -16.906 -8.884 1.00 45.91 91 TRP A N 1
ATOM 586 C CA . TRP A 1 91 ? 16.209 -15.886 -9.926 1.00 45.91 91 TRP A CA 1
ATOM 587 C C . TRP A 1 91 ? 16.972 -14.666 -9.407 1.00 45.91 91 TRP A C 1
ATOM 589 O O . TRP A 1 91 ? 17.560 -13.919 -10.189 1.00 45.91 91 TRP A O 1
ATOM 599 N N . ARG A 1 92 ? 16.973 -14.467 -8.082 1.00 43.34 92 ARG A N 1
ATOM 600 C CA . ARG A 1 92 ? 17.733 -13.405 -7.414 1.00 43.34 92 ARG A CA 1
ATOM 601 C C . ARG A 1 92 ? 19.245 -13.614 -7.524 1.00 43.34 92 ARG A C 1
ATOM 603 O O . ARG A 1 92 ? 19.950 -12.605 -7.555 1.00 43.34 92 ARG A O 1
ATOM 610 N N . ASP A 1 93 ? 19.686 -14.869 -7.639 1.00 42.41 93 ASP A N 1
ATOM 611 C CA . ASP A 1 93 ? 21.096 -15.279 -7.632 1.00 42.41 93 ASP A CA 1
ATOM 612 C C . ASP A 1 93 ? 21.582 -15.809 -8.992 1.00 42.41 93 ASP A C 1
ATOM 614 O O . ASP A 1 93 ? 22.770 -16.089 -9.171 1.00 42.41 93 ASP A O 1
ATOM 618 N N . ARG A 1 94 ? 20.705 -15.870 -10.006 1.00 41.19 94 ARG A N 1
ATOM 619 C CA . ARG A 1 94 ? 21.124 -16.172 -11.377 1.00 41.19 94 ARG A CA 1
ATOM 620 C C . ARG A 1 94 ? 22.063 -15.076 -11.902 1.00 41.19 94 ARG A C 1
ATOM 622 O O . ARG A 1 94 ? 21.648 -13.914 -11.985 1.00 41.19 94 ARG A O 1
ATOM 629 N N . PRO A 1 95 ? 23.307 -15.415 -12.302 1.00 35.28 95 PRO A N 1
ATOM 630 C CA . PRO A 1 95 ? 24.235 -14.446 -12.863 1.00 35.28 95 PRO A CA 1
ATOM 631 C C . PRO A 1 95 ? 23.637 -13.881 -14.152 1.00 35.28 95 PRO A C 1
ATOM 633 O O . PRO A 1 95 ? 23.493 -14.577 -15.158 1.00 35.28 95 PRO A O 1
ATOM 636 N N . ARG A 1 96 ? 23.237 -12.608 -14.101 1.00 44.59 96 ARG A N 1
ATOM 637 C CA . ARG A 1 96 ? 22.687 -11.890 -15.249 1.00 44.59 96 ARG A CA 1
ATOM 638 C C . ARG A 1 96 ? 23.776 -11.725 -16.295 1.00 44.59 96 ARG A C 1
ATOM 640 O O . ARG A 1 96 ? 24.745 -10.998 -16.080 1.00 44.59 96 ARG A O 1
ATOM 647 N N . ALA A 1 97 ? 23.574 -12.328 -17.457 1.00 35.41 97 ALA A N 1
ATOM 648 C CA . ALA A 1 97 ? 24.267 -11.922 -18.666 1.00 35.41 97 ALA A CA 1
ATOM 649 C C . ALA A 1 97 ? 23.744 -10.536 -19.096 1.00 35.41 97 ALA A C 1
ATOM 651 O O . ALA A 1 97 ? 22.866 -10.431 -19.941 1.00 35.41 97 ALA A O 1
ATOM 652 N N . GLY A 1 98 ? 24.229 -9.470 -18.450 1.00 36.81 98 GLY A N 1
ATOM 653 C CA . GLY A 1 98 ? 24.256 -8.0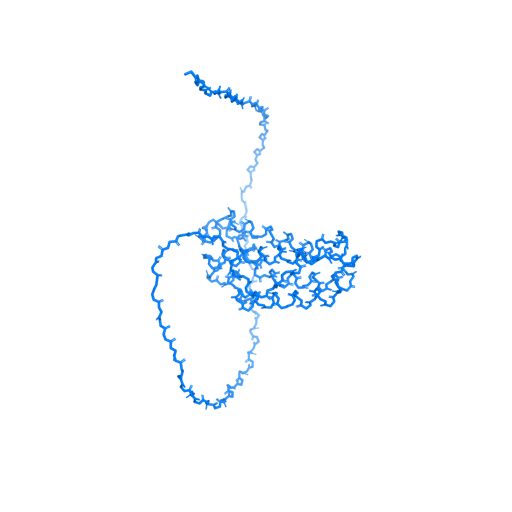88 -18.958 1.00 36.81 98 GLY A CA 1
ATOM 654 C C . GLY A 1 98 ? 22.947 -7.387 -19.356 1.00 36.81 98 GLY A C 1
ATOM 655 O O . GLY A 1 98 ? 23.011 -6.231 -19.755 1.00 36.81 98 GLY A O 1
ATOM 656 N N . THR A 1 99 ? 21.780 -8.018 -19.254 1.00 42.31 99 THR A N 1
ATOM 657 C CA . THR A 1 99 ? 20.498 -7.458 -19.702 1.00 42.31 99 THR A CA 1
ATOM 658 C C . THR A 1 99 ? 19.489 -7.462 -18.558 1.00 42.31 99 THR A C 1
ATOM 660 O O . THR A 1 99 ? 19.447 -8.384 -17.738 1.00 42.31 99 THR A O 1
ATOM 663 N N . ALA A 1 100 ? 18.730 -6.368 -18.451 1.00 50.66 100 ALA A N 1
ATOM 664 C CA . ALA A 1 100 ? 17.524 -6.299 -17.636 1.00 50.66 100 ALA A CA 1
ATOM 665 C C . ALA A 1 100 ? 16.636 -7.528 -17.912 1.00 50.66 100 ALA A C 1
ATOM 667 O O . ALA A 1 100 ? 16.674 -8.036 -19.037 1.00 50.66 100 ALA A O 1
ATOM 668 N N . PRO A 1 101 ? 15.872 -8.037 -16.925 1.00 55.91 101 PRO A N 1
ATOM 669 C CA . PRO A 1 101 ? 14.846 -9.030 -17.229 1.00 55.91 101 PRO A CA 1
ATOM 670 C C . PRO A 1 101 ? 13.985 -8.496 -18.376 1.00 55.91 101 PRO A C 1
ATOM 672 O O . PRO A 1 101 ? 13.645 -7.311 -18.381 1.00 55.91 101 PRO A O 1
ATOM 675 N N . ASP A 1 102 ? 13.688 -9.338 -19.368 1.00 68.38 102 ASP A N 1
ATOM 676 C CA . ASP A 1 102 ? 12.788 -8.911 -20.430 1.00 68.38 102 ASP A CA 1
ATOM 677 C C . ASP A 1 102 ? 11.443 -8.476 -19.813 1.00 68.38 102 ASP A C 1
ATOM 679 O O . ASP A 1 102 ? 11.011 -8.969 -18.763 1.00 68.38 102 ASP A O 1
ATOM 683 N N . ASN A 1 103 ? 10.820 -7.468 -20.423 1.00 71.25 103 ASN A N 1
ATOM 684 C CA . ASN A 1 103 ? 9.600 -6.850 -19.903 1.00 71.25 103 ASN A CA 1
ATOM 685 C C . ASN A 1 103 ? 8.469 -7.876 -19.691 1.00 71.25 103 ASN A C 1
ATOM 687 O O . ASN A 1 103 ? 7.666 -7.723 -18.772 1.00 71.25 103 ASN A O 1
ATOM 691 N N . GLU A 1 104 ? 8.440 -8.943 -20.493 1.00 74.44 104 GLU A N 1
ATOM 692 C CA . GLU A 1 104 ? 7.473 -10.040 -20.377 1.00 74.44 104 GLU A CA 1
ATOM 693 C C . GLU A 1 104 ? 7.705 -10.885 -19.116 1.00 74.44 104 GLU A C 1
ATOM 695 O O . GLU A 1 104 ? 6.762 -11.184 -18.387 1.00 74.44 104 GLU A O 1
ATOM 700 N N . SER A 1 105 ? 8.954 -11.202 -18.776 1.00 74.62 105 SER A N 1
ATOM 701 C CA . SER A 1 105 ? 9.313 -11.944 -17.569 1.00 74.62 105 SER A CA 1
ATOM 702 C C . SER A 1 105 ? 9.009 -11.142 -16.309 1.00 74.62 105 SER A C 1
ATOM 704 O O . SER A 1 105 ? 8.577 -11.735 -15.316 1.00 74.62 105 SER A O 1
ATOM 706 N N . VAL A 1 106 ? 9.234 -9.820 -16.325 1.00 77.50 106 VAL A N 1
ATOM 707 C CA . VAL A 1 106 ? 8.850 -8.934 -15.211 1.00 77.50 106 VAL A CA 1
ATOM 708 C C . VAL A 1 106 ? 7.340 -8.944 -15.043 1.00 77.50 106 VAL A C 1
ATOM 710 O O . VAL A 1 106 ? 6.858 -9.150 -13.930 1.00 77.50 106 VAL A O 1
ATOM 713 N N . LYS A 1 107 ? 6.605 -8.766 -16.144 1.00 81.75 107 L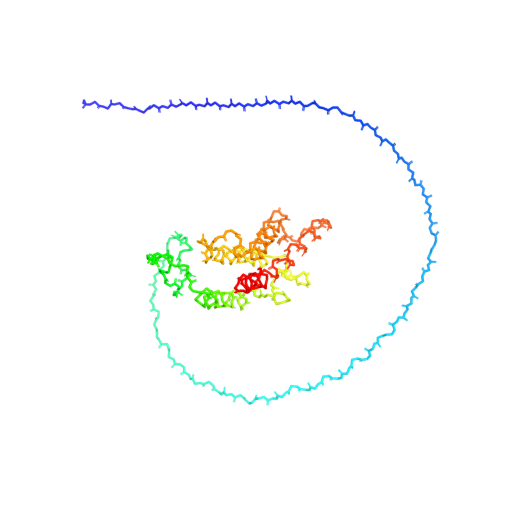YS A N 1
ATOM 714 C CA . LYS A 1 107 ? 5.145 -8.751 -16.151 1.00 81.75 107 LYS A CA 1
ATOM 715 C C . LYS A 1 107 ? 4.562 -10.064 -15.635 1.00 81.75 107 LYS A C 1
ATOM 717 O O . LYS A 1 107 ? 3.781 -10.034 -14.692 1.00 81.75 107 LYS A O 1
ATOM 722 N N . GLN A 1 108 ? 4.989 -11.201 -16.180 1.00 84.25 108 GLN A N 1
ATOM 723 C CA . GLN A 1 108 ? 4.470 -12.515 -15.804 1.00 84.25 108 GLN A CA 1
ATOM 724 C C . GLN A 1 108 ? 4.685 -12.812 -14.313 1.00 84.25 108 GLN A C 1
ATOM 726 O O . GLN A 1 108 ? 3.737 -13.161 -13.613 1.00 84.25 108 GLN A O 1
ATOM 731 N N . HIS A 1 109 ? 5.910 -12.625 -13.806 1.00 82.56 109 HIS A N 1
ATOM 732 C CA . HIS A 1 109 ? 6.211 -12.881 -12.391 1.00 82.56 109 HIS A CA 1
ATOM 733 C C . HIS A 1 109 ? 5.456 -11.932 -11.463 1.00 82.56 109 HIS A C 1
ATOM 735 O O . HIS A 1 109 ? 5.012 -12.323 -10.384 1.00 82.56 109 HIS A O 1
ATOM 741 N N . PHE A 1 110 ? 5.334 -10.669 -11.865 1.00 89.50 110 PHE A N 1
ATOM 742 C CA . PHE A 1 110 ? 4.603 -9.680 -11.097 1.00 89.50 110 PHE A CA 1
ATOM 743 C C . PHE A 1 110 ? 3.104 -9.997 -11.038 1.00 89.50 110 PHE A C 1
ATOM 745 O O . PHE A 1 110 ? 2.515 -9.941 -9.958 1.00 89.50 110 PHE A O 1
ATOM 752 N N . GLU A 1 111 ? 2.489 -10.333 -12.173 1.00 90.00 111 GLU A N 1
ATOM 753 C CA . GLU A 1 111 ? 1.063 -10.648 -12.265 1.00 90.00 111 GLU A CA 1
ATOM 754 C C . GLU A 1 111 ? 0.701 -11.890 -11.450 1.00 90.00 111 GLU A C 1
ATOM 756 O O . GLU A 1 111 ? -0.291 -11.854 -10.722 1.00 90.00 111 GLU A O 1
ATOM 761 N N . GLU A 1 112 ? 1.520 -12.944 -11.512 1.00 90.25 112 GLU A N 1
ATOM 762 C CA . GLU A 1 112 ? 1.348 -14.151 -10.697 1.00 90.25 112 GLU A CA 1
ATOM 763 C C . GLU A 1 112 ? 1.425 -13.816 -9.202 1.00 90.25 112 GLU A C 1
ATOM 765 O O . GLU A 1 112 ? 0.484 -14.065 -8.446 1.00 90.25 112 GLU A O 1
ATOM 770 N N . TYR A 1 113 ? 2.500 -13.143 -8.786 1.00 90.06 113 TYR A N 1
ATOM 771 C CA . TYR A 1 113 ? 2.718 -12.804 -7.383 1.00 90.06 113 TYR A CA 1
ATOM 772 C C . TYR A 1 113 ? 1.632 -11.878 -6.810 1.00 90.06 113 TYR A C 1
ATOM 774 O O . TYR A 1 113 ? 1.095 -12.129 -5.729 1.00 90.06 113 TYR A O 1
ATOM 782 N N . ILE A 1 114 ? 1.286 -10.792 -7.510 1.00 92.38 114 ILE A N 1
ATOM 783 C CA . ILE A 1 114 ? 0.238 -9.877 -7.042 1.00 92.38 114 ILE A CA 1
ATOM 784 C C . ILE A 1 114 ? -1.138 -10.534 -7.113 1.00 92.38 114 ILE A C 1
ATOM 786 O O . ILE A 1 114 ? -1.944 -10.302 -6.214 1.00 92.38 114 ILE A O 1
ATOM 790 N N . GLY A 1 115 ? -1.404 -11.365 -8.123 1.00 90.88 115 GLY A N 1
ATOM 791 C CA . GLY A 1 115 ? -2.640 -12.138 -8.218 1.00 90.88 115 GLY A CA 1
ATOM 792 C C . GLY A 1 115 ? -2.871 -13.002 -6.977 1.00 90.88 115 GLY A C 1
ATOM 793 O O . GLY A 1 115 ? -3.937 -12.929 -6.364 1.00 90.88 115 GLY A O 1
ATOM 794 N N . ASP A 1 116 ? -1.851 -13.736 -6.533 1.00 91.88 116 ASP A N 1
ATOM 795 C CA . ASP A 1 116 ? -1.919 -14.557 -5.319 1.00 91.88 116 ASP A CA 1
ATOM 796 C C . ASP A 1 116 ? -2.140 -13.726 -4.049 1.00 91.88 116 ASP A C 1
ATOM 798 O O . ASP A 1 116 ? -2.954 -14.079 -3.182 1.00 91.88 116 ASP A O 1
ATOM 802 N N . MET A 1 117 ? -1.461 -12.582 -3.943 1.00 92.19 117 MET A N 1
ATOM 803 C CA . MET A 1 117 ? -1.617 -11.671 -2.808 1.00 92.19 117 MET A CA 1
ATOM 804 C C . MET A 1 117 ? -3.018 -11.046 -2.764 1.00 92.19 117 MET A C 1
ATOM 806 O O . MET A 1 117 ? -3.616 -10.953 -1.689 1.00 92.19 117 MET A O 1
ATOM 810 N N . GLU A 1 118 ? -3.580 -10.662 -3.911 1.00 91.44 118 GLU A N 1
ATOM 811 C CA . GLU A 1 118 ? -4.949 -10.149 -4.004 1.00 91.44 118 GLU A CA 1
ATOM 812 C C . GLU A 1 118 ? -5.989 -11.221 -3.687 1.00 91.44 118 GLU A C 1
ATOM 814 O O . GLU A 1 118 ? -6.934 -10.943 -2.947 1.00 91.44 118 GLU A O 1
ATOM 819 N N . ASN A 1 119 ? -5.802 -12.446 -4.177 1.00 91.75 119 ASN A N 1
ATOM 820 C CA . ASN A 1 119 ? -6.685 -13.569 -3.868 1.00 91.75 119 ASN A CA 1
ATOM 821 C C . ASN A 1 119 ? -6.697 -13.876 -2.364 1.00 91.75 119 ASN A C 1
ATOM 823 O O . ASN A 1 119 ? -7.750 -14.142 -1.781 1.00 91.75 119 ASN A O 1
ATOM 827 N N . THR A 1 120 ? -5.534 -13.791 -1.716 1.00 91.69 120 THR A N 1
ATOM 828 C CA . THR A 1 120 ? -5.375 -14.135 -0.298 1.00 91.69 120 THR A CA 1
ATOM 829 C C . THR A 1 120 ? -5.832 -13.013 0.639 1.00 91.69 120 THR A C 1
ATOM 831 O O . THR A 1 120 ? -6.537 -13.255 1.623 1.00 91.69 120 THR A O 1
ATOM 834 N N . TYR A 1 121 ? -5.435 -11.768 0.363 1.00 90.75 121 TYR A N 1
ATOM 835 C CA . TYR A 1 121 ? -5.618 -10.633 1.280 1.00 90.75 121 TYR A CA 1
ATOM 836 C C . TYR A 1 121 ? -6.724 -9.657 0.850 1.00 90.75 121 TYR A C 1
ATOM 838 O O . TYR A 1 121 ? -7.190 -8.848 1.664 1.00 90.75 121 TYR A O 1
ATOM 846 N N . GLY A 1 122 ? -7.202 -9.781 -0.388 1.00 91.31 122 GLY A N 1
ATOM 847 C CA . GLY A 1 122 ? -8.183 -8.902 -1.010 1.00 91.31 122 GLY A CA 1
ATOM 848 C C . GLY A 1 122 ? -7.580 -7.583 -1.498 1.00 91.31 122 GLY A C 1
ATOM 849 O O . GLY A 1 122 ? -6.564 -7.111 -0.992 1.00 91.31 122 GLY A O 1
ATOM 850 N N . SER A 1 123 ? -8.267 -6.955 -2.452 1.00 91.94 123 SER A N 1
ATOM 851 C CA . SER A 1 123 ? -7.951 -5.634 -3.012 1.00 91.94 123 SER A CA 1
ATOM 852 C C . SER A 1 123 ? -9.221 -4.779 -3.067 1.00 91.94 123 SER A C 1
ATOM 854 O O . SER A 1 123 ? -10.339 -5.308 -3.124 1.00 91.94 123 SER A O 1
ATOM 856 N N . GLY A 1 124 ? -9.078 -3.457 -2.975 1.00 93.75 124 GLY A N 1
ATOM 857 C CA . GLY A 1 124 ? -10.188 -2.504 -2.928 1.00 93.75 124 GLY A CA 1
ATOM 858 C C . GLY A 1 124 ? -11.243 -2.878 -1.881 1.00 93.75 124 GLY A C 1
ATOM 859 O O . GLY A 1 124 ? -10.921 -3.181 -0.730 1.00 93.75 124 GLY A O 1
ATOM 860 N N . ARG A 1 125 ? -12.520 -2.914 -2.287 1.00 93.56 125 ARG A N 1
ATOM 861 C CA . ARG A 1 125 ? -13.658 -3.302 -1.422 1.00 93.56 125 ARG A CA 1
ATOM 862 C C . ARG A 1 125 ? -13.554 -4.732 -0.865 1.00 93.56 125 ARG A C 1
ATOM 864 O O . ARG A 1 125 ? -14.181 -5.043 0.150 1.00 93.56 125 ARG A O 1
ATOM 871 N N . GLY A 1 126 ? -12.776 -5.606 -1.507 1.00 93.00 126 GLY A N 1
ATOM 872 C CA . GLY A 1 126 ? -12.529 -6.976 -1.052 1.00 93.00 126 GLY A CA 1
ATOM 873 C C . GLY A 1 126 ? -11.553 -7.068 0.125 1.00 93.00 126 GLY A C 1
ATOM 874 O O . GLY A 1 126 ? -11.639 -8.012 0.917 1.00 93.00 126 GLY A O 1
ATOM 875 N N . ALA A 1 127 ? -10.674 -6.075 0.288 1.00 95.31 127 ALA A N 1
ATOM 876 C CA . ALA A 1 127 ? -9.627 -6.072 1.302 1.00 95.31 127 ALA A CA 1
ATOM 877 C C . ALA A 1 127 ? -10.180 -5.967 2.732 1.00 95.31 127 ALA A C 1
ATOM 879 O O . ALA A 1 127 ? -11.238 -5.383 2.995 1.00 95.31 127 ALA A O 1
ATOM 880 N N . LYS A 1 128 ? -9.425 -6.492 3.704 1.00 95.44 128 LYS A N 1
ATOM 881 C CA . LYS A 1 128 ? -9.767 -6.356 5.135 1.00 95.44 128 LYS A CA 1
ATOM 882 C C . LYS A 1 128 ? -9.606 -4.930 5.660 1.00 95.44 128 LYS A C 1
ATOM 884 O O . LYS A 1 128 ? -10.256 -4.587 6.644 1.00 95.44 128 LYS A O 1
ATOM 889 N N . CYS A 1 129 ? -8.782 -4.127 4.991 1.00 97.00 129 CYS A N 1
ATOM 890 C CA . CYS A 1 129 ? -8.533 -2.726 5.319 1.00 97.00 129 CYS A CA 1
ATOM 891 C C . CYS A 1 129 ? -9.534 -1.740 4.710 1.00 97.00 129 CYS A C 1
ATOM 893 O O . CYS A 1 129 ? -9.386 -0.539 4.908 1.00 97.00 129 CYS A O 1
ATOM 895 N N . TRP A 1 130 ? -10.546 -2.203 3.971 1.00 97.25 130 TRP A N 1
ATOM 896 C CA . TRP A 1 130 ? -11.513 -1.282 3.381 1.00 97.25 130 TRP A CA 1
ATOM 897 C C . TRP A 1 130 ? -12.258 -0.478 4.472 1.00 97.25 130 TRP A C 1
ATOM 899 O O . TRP A 1 130 ? -12.776 -1.106 5.398 1.00 97.25 130 TRP A O 1
ATOM 909 N N . PRO A 1 131 ? -12.359 0.867 4.383 1.00 93.31 131 PRO A N 1
ATOM 910 C CA . PRO A 1 131 ? -12.870 1.707 5.477 1.00 93.31 131 PRO A CA 1
ATOM 911 C C . PRO A 1 131 ? -14.305 1.421 5.942 1.00 93.31 131 PRO A C 1
ATOM 913 O O . PRO A 1 131 ? -14.677 1.740 7.066 1.00 93.31 131 PRO A O 1
ATOM 916 N N . GLU A 1 132 ? -15.134 0.825 5.088 1.00 93.62 132 GLU A N 1
ATOM 917 C CA . GLU A 1 132 ? -16.517 0.467 5.436 1.00 93.62 132 GLU A CA 1
ATOM 918 C C . GLU A 1 132 ? -16.597 -0.875 6.188 1.00 93.62 132 GLU A C 1
ATOM 920 O O . GLU A 1 132 ? -17.678 -1.301 6.592 1.00 93.62 132 GLU A O 1
ATOM 925 N N . ARG A 1 133 ? -15.472 -1.586 6.364 1.00 93.94 133 ARG A N 1
ATOM 926 C CA . ARG A 1 133 ? -15.454 -2.920 6.970 1.00 93.94 133 ARG A CA 1
ATOM 927 C C . ARG A 1 133 ? -15.056 -2.882 8.442 1.00 93.94 133 ARG A C 1
ATOM 929 O O . ARG A 1 133 ? -14.026 -2.303 8.772 1.00 93.94 133 ARG A O 1
ATOM 936 N N . PRO A 1 134 ? -15.746 -3.636 9.322 1.00 95.62 134 PRO A N 1
ATOM 937 C CA . PRO A 1 134 ? -15.360 -3.744 10.732 1.00 95.62 134 PRO A CA 1
ATOM 938 C C . PRO A 1 134 ? -13.936 -4.280 10.918 1.00 95.62 134 PRO A C 1
ATOM 940 O O . PRO A 1 134 ? -13.245 -3.923 11.866 1.00 95.62 134 PRO A O 1
ATOM 943 N N . THR A 1 135 ? -13.467 -5.114 9.982 1.00 96.62 135 THR A N 1
ATOM 944 C CA . THR A 1 135 ? -12.117 -5.690 10.003 1.00 96.62 135 THR A CA 1
ATOM 945 C C . THR A 1 135 ? -11.005 -4.653 9.872 1.00 96.62 135 THR A C 1
ATOM 947 O O . THR A 1 135 ? -9.858 -4.982 10.178 1.00 96.62 135 THR A O 1
ATOM 950 N N . MET A 1 136 ? -11.315 -3.422 9.450 1.00 97.19 136 MET A N 1
ATOM 951 C CA . MET A 1 136 ? -10.327 -2.352 9.339 1.00 97.19 136 MET A CA 1
ATOM 952 C C . MET A 1 136 ? -9.737 -1.950 10.695 1.00 97.19 136 MET A C 1
ATOM 954 O O . MET A 1 136 ? -8.649 -1.395 10.726 1.00 97.19 136 MET A O 1
ATOM 958 N N . TRP A 1 137 ? -10.451 -2.203 11.794 1.00 97.50 137 TRP A N 1
ATOM 959 C CA . TRP A 1 137 ? -10.056 -1.857 13.162 1.00 97.50 137 TRP A CA 1
ATOM 960 C C . TRP A 1 137 ? -9.579 -3.093 13.925 1.00 97.50 137 TRP A C 1
ATOM 962 O O . TRP A 1 137 ? -9.895 -3.275 15.094 1.00 97.50 137 TRP A O 1
ATOM 972 N N . THR A 1 138 ? -8.927 -4.019 13.225 1.00 97.69 138 THR A N 1
ATOM 973 C CA . THR A 1 138 ? -8.496 -5.298 13.794 1.00 97.69 138 THR A CA 1
ATOM 974 C C . THR A 1 138 ? -7.130 -5.682 13.252 1.00 97.69 138 THR A C 1
ATOM 976 O O . THR A 1 138 ? -6.700 -5.186 12.204 1.00 97.69 138 THR A O 1
ATOM 979 N N . ASP A 1 139 ? -6.504 -6.672 13.886 1.00 97.69 139 ASP A N 1
ATOM 980 C CA . ASP A 1 139 ? -5.239 -7.251 13.426 1.00 97.69 139 ASP A CA 1
ATOM 981 C C . ASP A 1 139 ? -5.307 -7.811 12.000 1.00 97.69 139 ASP A C 1
ATOM 983 O O . ASP A 1 139 ? -4.285 -7.914 11.327 1.00 97.69 139 ASP A O 1
ATOM 987 N N . LYS A 1 140 ? -6.504 -8.111 11.475 1.00 96.88 140 LYS A N 1
ATOM 988 C CA . LYS A 1 140 ? -6.661 -8.535 10.075 1.00 96.88 140 LYS A CA 1
ATOM 989 C C . LYS A 1 140 ? -6.236 -7.442 9.097 1.00 96.88 140 LYS A C 1
ATOM 991 O O . LYS A 1 140 ? -5.638 -7.756 8.071 1.00 96.88 140 LYS A O 1
ATOM 996 N N . CYS A 1 141 ? -6.529 -6.175 9.395 1.00 97.75 141 CYS A N 1
ATOM 997 C CA . CYS A 1 141 ? -6.025 -5.079 8.576 1.00 97.75 141 CYS A CA 1
ATOM 998 C C . CYS A 1 141 ? -4.546 -4.789 8.862 1.00 97.75 141 CYS A C 1
ATOM 1000 O O . CYS A 1 141 ? -3.796 -4.553 7.920 1.00 97.75 141 CYS A O 1
ATOM 1002 N N . ALA A 1 142 ? -4.081 -4.906 10.111 1.00 97.62 142 ALA A N 1
ATOM 1003 C CA . ALA A 1 142 ? -2.649 -4.784 10.409 1.00 97.62 142 ALA A CA 1
ATOM 1004 C C . ALA A 1 142 ? -1.802 -5.811 9.630 1.00 97.62 142 ALA A C 1
ATOM 1006 O O . ALA A 1 142 ? -0.774 -5.456 9.051 1.00 97.62 142 ALA A O 1
ATOM 1007 N N . LEU A 1 143 ? -2.274 -7.059 9.539 1.00 96.50 143 LEU A N 1
ATOM 1008 C CA . LEU A 1 143 ? -1.674 -8.097 8.703 1.00 96.50 143 LEU A CA 1
ATOM 1009 C C . LEU A 1 143 ? -1.718 -7.716 7.219 1.00 96.50 143 LEU A C 1
ATOM 1011 O O . LEU A 1 143 ? -0.703 -7.818 6.537 1.00 96.50 143 LEU A O 1
ATOM 1015 N N . GLY A 1 144 ? -2.861 -7.230 6.725 1.00 95.44 144 GLY A N 1
ATOM 1016 C CA . GLY A 1 144 ? -2.985 -6.728 5.353 1.00 95.44 144 GLY A CA 1
ATOM 1017 C C . GLY A 1 144 ? -1.990 -5.604 5.037 1.00 95.44 144 GLY A C 1
ATOM 1018 O O . GLY A 1 144 ? -1.359 -5.622 3.988 1.00 95.44 144 GLY A O 1
ATOM 1019 N N . ALA A 1 145 ? -1.771 -4.673 5.968 1.00 97.62 145 ALA A N 1
ATOM 1020 C CA . ALA A 1 145 ? -0.788 -3.598 5.835 1.00 97.62 145 ALA A CA 1
ATOM 1021 C C . ALA A 1 145 ? 0.660 -4.116 5.797 1.00 97.62 145 ALA A C 1
ATOM 1023 O O . ALA A 1 145 ? 1.481 -3.623 5.015 1.00 97.62 145 ALA A O 1
ATOM 1024 N N . ALA A 1 146 ? 0.982 -5.124 6.613 1.00 97.50 146 ALA A N 1
ATOM 1025 C CA . ALA A 1 146 ? 2.280 -5.793 6.567 1.00 97.50 146 ALA A CA 1
ATOM 1026 C C . ALA A 1 146 ? 2.491 -6.506 5.221 1.00 97.50 146 ALA A C 1
ATOM 1028 O O . ALA A 1 146 ? 3.539 -6.351 4.601 1.00 97.50 146 ALA A O 1
ATOM 1029 N N . LYS A 1 147 ? 1.468 -7.200 4.716 1.00 96.94 147 LYS A N 1
ATOM 1030 C CA . LYS A 1 147 ? 1.527 -7.917 3.435 1.00 96.94 147 LYS A CA 1
ATOM 1031 C C . LYS A 1 147 ? 1.574 -6.992 2.223 1.00 96.94 147 LYS A C 1
ATOM 1033 O O . LYS A 1 147 ? 2.332 -7.255 1.297 1.00 96.94 147 LYS A O 1
ATOM 1038 N N . ALA A 1 148 ? 0.899 -5.847 2.280 1.00 96.94 148 ALA A N 1
ATOM 1039 C CA . ALA A 1 148 ? 1.075 -4.781 1.300 1.00 96.94 148 ALA A CA 1
ATOM 1040 C C . ALA A 1 148 ? 2.523 -4.251 1.289 1.00 96.94 148 ALA A C 1
ATOM 1042 O O . ALA A 1 148 ? 3.096 -4.037 0.226 1.00 96.94 148 ALA A O 1
ATOM 1043 N N . THR A 1 149 ? 3.146 -4.092 2.463 1.00 98.12 149 THR A N 1
ATOM 1044 C CA . THR A 1 149 ? 4.560 -3.683 2.578 1.00 98.12 149 THR A CA 1
ATOM 1045 C C . THR A 1 149 ? 5.507 -4.729 1.980 1.00 98.12 149 THR A C 1
ATOM 1047 O O . THR A 1 149 ? 6.431 -4.376 1.249 1.00 98.12 149 THR A O 1
ATOM 1050 N N . GLU A 1 150 ? 5.277 -6.015 2.254 1.00 95.81 150 GLU A N 1
ATOM 1051 C CA . GLU A 1 150 ? 6.036 -7.112 1.638 1.00 95.81 150 GLU A CA 1
ATOM 1052 C C . GLU A 1 150 ? 5.902 -7.095 0.110 1.00 95.81 150 GLU A C 1
ATOM 1054 O O . GLU A 1 150 ? 6.915 -7.158 -0.588 1.00 95.81 150 GLU A O 1
ATOM 1059 N N . ALA A 1 151 ? 4.681 -6.915 -0.405 1.00 95.44 151 ALA A N 1
ATOM 1060 C CA . ALA A 1 151 ? 4.427 -6.864 -1.839 1.00 95.44 151 ALA A CA 1
ATOM 1061 C C . ALA A 1 151 ? 5.114 -5.677 -2.525 1.00 95.44 151 ALA A C 1
ATOM 1063 O O . ALA A 1 151 ? 5.689 -5.835 -3.604 1.00 95.44 151 ALA A O 1
ATOM 1064 N N . VAL A 1 152 ? 5.125 -4.505 -1.880 1.00 97.00 152 VAL A N 1
ATOM 1065 C CA . VAL A 1 152 ? 5.890 -3.342 -2.352 1.00 97.00 152 VAL A CA 1
ATOM 1066 C C . VAL A 1 152 ? 7.373 -3.693 -2.481 1.00 97.00 152 VAL A C 1
ATOM 1068 O O . VAL A 1 152 ? 7.969 -3.470 -3.533 1.00 97.00 152 VAL A O 1
ATOM 1071 N N . ASN A 1 153 ? 7.972 -4.264 -1.435 1.00 95.50 153 ASN A N 1
ATOM 1072 C CA . ASN A 1 153 ? 9.400 -4.584 -1.427 1.00 95.50 153 ASN A CA 1
ATOM 1073 C C . ASN A 1 153 ? 9.759 -5.656 -2.463 1.00 95.50 153 ASN A C 1
ATOM 1075 O O . ASN A 1 153 ? 10.794 -5.551 -3.121 1.00 95.50 153 ASN A O 1
ATOM 1079 N N . ALA A 1 154 ? 8.904 -6.666 -2.634 1.00 91.50 154 ALA A N 1
ATOM 1080 C CA . ALA A 1 154 ? 9.069 -7.680 -3.667 1.00 91.50 154 ALA A CA 1
ATOM 1081 C C . ALA A 1 154 ? 9.040 -7.050 -5.068 1.00 91.50 154 ALA A C 1
ATOM 1083 O O . ALA A 1 154 ? 9.963 -7.269 -5.851 1.00 91.50 154 ALA A O 1
ATOM 1084 N N . THR A 1 155 ? 8.048 -6.195 -5.334 1.00 91.06 155 THR A N 1
ATOM 1085 C CA . THR A 1 155 ? 7.865 -5.524 -6.630 1.00 91.06 155 THR A CA 1
ATOM 1086 C C . THR A 1 155 ? 9.021 -4.576 -6.952 1.00 91.06 155 THR A C 1
ATOM 1088 O O . THR A 1 155 ? 9.596 -4.643 -8.035 1.00 91.06 155 THR A O 1
ATOM 1091 N N . LEU A 1 156 ? 9.440 -3.735 -6.000 1.00 91.38 156 LEU A N 1
ATOM 1092 C CA . LEU A 1 156 ? 10.619 -2.878 -6.176 1.00 91.38 156 LEU A CA 1
ATOM 1093 C C . LEU A 1 156 ? 11.905 -3.698 -6.369 1.00 91.38 156 LEU A C 1
ATOM 1095 O O . LEU A 1 156 ? 12.812 -3.274 -7.082 1.00 91.38 156 LEU A O 1
ATOM 1099 N N . GLY A 1 157 ? 11.977 -4.889 -5.770 1.00 89.94 157 GLY A N 1
ATOM 1100 C CA . GLY A 1 157 ? 13.076 -5.828 -5.961 1.00 89.94 157 GLY A CA 1
ATOM 1101 C C . GLY A 1 157 ? 13.204 -6.349 -7.396 1.00 89.94 157 GLY A C 1
ATOM 1102 O O . GLY A 1 157 ? 14.328 -6.606 -7.833 1.00 89.94 157 GLY A O 1
ATOM 1103 N N . LEU A 1 158 ? 12.095 -6.467 -8.140 1.00 85.31 158 LEU A N 1
ATOM 1104 C CA . LEU A 1 158 ? 12.102 -6.875 -9.554 1.00 85.31 158 LEU A CA 1
ATOM 1105 C C . LEU A 1 158 ? 12.844 -5.849 -10.419 1.00 85.31 158 LEU A C 1
ATOM 1107 O O . LEU A 1 158 ? 13.664 -6.213 -11.261 1.00 85.31 158 LEU A O 1
ATOM 1111 N N . ILE A 1 159 ? 12.628 -4.564 -10.133 1.00 85.56 159 ILE A N 1
ATOM 1112 C CA . ILE A 1 159 ? 13.180 -3.434 -10.891 1.00 85.56 159 ILE A CA 1
ATOM 1113 C C . ILE A 1 159 ? 14.451 -2.838 -10.264 1.00 85.56 159 ILE A C 1
ATOM 1115 O O . ILE A 1 159 ? 14.852 -1.727 -10.602 1.00 85.56 159 ILE A O 1
ATOM 1119 N N . LYS A 1 160 ? 15.107 -3.541 -9.328 1.00 86.50 160 LYS A N 1
ATOM 1120 C CA . LYS A 1 160 ? 16.239 -2.989 -8.551 1.00 86.50 160 LYS A CA 1
ATOM 1121 C C . LYS A 1 160 ? 17.452 -2.577 -9.398 1.00 86.50 160 LYS A C 1
ATOM 1123 O O . LYS A 1 160 ? 18.281 -1.802 -8.937 1.00 86.50 160 LYS A O 1
ATOM 1128 N N . HIS A 1 161 ? 17.566 -3.120 -10.608 1.00 83.56 161 HIS A N 1
ATOM 1129 C CA . HIS A 1 161 ? 18.637 -2.812 -11.560 1.00 83.56 161 HIS A CA 1
ATOM 1130 C C . HIS A 1 161 ? 18.200 -1.845 -12.664 1.00 83.56 161 HIS A C 1
ATOM 1132 O O . HIS A 1 161 ? 19.024 -1.456 -13.486 1.00 83.56 161 HIS A O 1
ATOM 1138 N N . GLU A 1 162 ? 16.925 -1.463 -12.681 1.00 82.31 162 GLU A N 1
ATOM 1139 C CA . GLU A 1 162 ? 16.408 -0.494 -13.635 1.00 82.31 162 GLU A CA 1
ATOM 1140 C C . GLU A 1 162 ? 16.816 0.921 -13.223 1.00 82.31 162 GLU A C 1
ATOM 1142 O O . GLU A 1 162 ? 16.787 1.247 -12.025 1.00 82.31 162 GLU A O 1
ATOM 1147 N N . PRO A 1 163 ? 17.115 1.805 -14.188 1.00 83.81 163 PRO A N 1
ATOM 1148 C CA . PRO A 1 163 ? 17.294 3.221 -13.921 1.00 83.81 163 PRO A CA 1
ATOM 1149 C C . PRO A 1 163 ? 16.152 3.816 -13.079 1.00 83.81 163 PRO A C 1
ATOM 1151 O O . PRO A 1 163 ? 14.981 3.408 -13.136 1.00 83.81 163 PRO A O 1
ATOM 1154 N N . ALA A 1 164 ? 16.490 4.815 -12.261 1.00 79.56 164 ALA A N 1
ATOM 1155 C CA . ALA A 1 164 ? 15.549 5.442 -11.329 1.00 79.56 164 ALA A CA 1
ATOM 1156 C C . ALA A 1 164 ? 14.337 6.097 -12.028 1.00 79.56 164 ALA A C 1
ATOM 1158 O O . ALA A 1 164 ? 13.282 6.262 -11.415 1.00 79.56 164 ALA A O 1
ATOM 1159 N N . ASN A 1 165 ? 14.461 6.409 -13.315 1.00 82.88 165 ASN A N 1
ATOM 1160 C CA . ASN A 1 165 ? 13.446 7.046 -14.147 1.00 82.88 165 ASN A CA 1
ATOM 1161 C C . ASN A 1 165 ? 12.583 6.078 -14.981 1.00 82.88 165 ASN A C 1
ATOM 1163 O O . ASN A 1 165 ? 11.648 6.554 -15.606 1.00 82.88 165 ASN A O 1
ATOM 1167 N N . THR A 1 166 ? 12.839 4.762 -14.988 1.00 84.06 166 THR A N 1
ATOM 1168 C CA . THR A 1 166 ? 12.084 3.801 -15.834 1.00 84.06 166 THR A CA 1
ATOM 1169 C C . THR A 1 166 ? 10.707 3.420 -15.269 1.00 84.06 166 THR A C 1
ATOM 1171 O O . THR A 1 166 ? 9.800 3.087 -16.015 1.00 84.06 166 THR A O 1
ATOM 1174 N N . TYR A 1 167 ? 10.534 3.481 -13.944 1.00 90.56 167 TYR A N 1
ATOM 1175 C CA . TYR A 1 167 ? 9.294 3.106 -13.244 1.00 90.56 167 TYR A CA 1
ATOM 1176 C C . TYR A 1 167 ? 8.875 4.181 -12.218 1.00 90.56 167 TYR A C 1
ATOM 1178 O O . TYR A 1 167 ? 8.797 3.900 -11.014 1.00 90.56 167 TYR A O 1
ATOM 1186 N N . PRO A 1 168 ? 8.676 5.445 -12.637 1.00 93.44 168 PRO A N 1
ATOM 1187 C CA . PRO A 1 168 ? 8.404 6.545 -11.713 1.00 93.44 168 PRO A CA 1
ATOM 1188 C C . PRO A 1 168 ? 7.061 6.360 -10.996 1.00 93.44 168 PRO A C 1
ATOM 1190 O O . PRO A 1 168 ? 6.986 6.526 -9.776 1.00 93.44 168 PRO A O 1
ATOM 1193 N N . THR A 1 169 ? 6.032 5.923 -11.726 1.00 95.06 169 THR A N 1
ATOM 1194 C CA . THR A 1 169 ? 4.686 5.670 -11.195 1.00 95.06 169 THR A CA 1
ATOM 1195 C C . THR A 1 169 ? 4.699 4.566 -10.139 1.00 95.06 169 THR A C 1
ATOM 1197 O O . THR A 1 169 ? 4.189 4.761 -9.037 1.00 95.06 169 THR A O 1
ATOM 1200 N N . LEU A 1 170 ? 5.365 3.437 -10.411 1.00 95.19 170 LEU A N 1
ATOM 1201 C CA . LEU A 1 170 ? 5.531 2.362 -9.428 1.00 95.19 170 LEU A CA 1
ATOM 1202 C C . LEU A 1 170 ? 6.230 2.844 -8.157 1.00 95.19 170 LEU A C 1
ATOM 1204 O O . LEU A 1 170 ? 5.782 2.530 -7.058 1.00 95.19 170 LEU A O 1
ATOM 1208 N N . ARG A 1 171 ? 7.319 3.608 -8.285 1.00 95.75 171 ARG A N 1
ATOM 1209 C CA . ARG A 1 171 ? 8.069 4.115 -7.126 1.00 95.75 171 ARG A CA 1
ATOM 1210 C C . ARG A 1 171 ? 7.224 5.074 -6.284 1.00 95.75 171 ARG A C 1
ATOM 1212 O O . ARG A 1 171 ? 7.241 4.971 -5.057 1.00 95.75 171 ARG A O 1
ATOM 1219 N N . ALA A 1 172 ? 6.449 5.952 -6.919 1.00 96.75 172 ALA A N 1
ATOM 1220 C CA . ALA A 1 172 ? 5.520 6.847 -6.230 1.00 96.75 172 ALA A CA 1
ATOM 1221 C C . ALA A 1 172 ? 4.414 6.067 -5.497 1.00 96.75 172 ALA A C 1
ATOM 1223 O O . ALA A 1 172 ? 4.186 6.276 -4.304 1.00 96.75 172 ALA A O 1
ATOM 1224 N N . ASN A 1 173 ? 3.789 5.108 -6.179 1.00 97.88 173 ASN A N 1
ATOM 1225 C CA . ASN A 1 173 ? 2.752 4.242 -5.624 1.00 97.88 173 ASN A CA 1
ATOM 1226 C C . ASN A 1 173 ? 3.267 3.391 -4.455 1.00 97.88 173 ASN A C 1
ATOM 1228 O O . ASN A 1 173 ? 2.638 3.325 -3.398 1.00 97.88 173 ASN A O 1
ATOM 1232 N N . ALA A 1 174 ? 4.455 2.806 -4.597 1.00 97.69 174 ALA A N 1
ATOM 1233 C CA . ALA A 1 174 ? 5.140 2.085 -3.534 1.00 97.69 174 ALA A CA 1
ATOM 1234 C C . ALA A 1 174 ? 5.362 2.968 -2.296 1.00 97.69 174 ALA A C 1
ATOM 1236 O O . ALA A 1 174 ? 5.041 2.562 -1.178 1.00 97.69 174 ALA A O 1
ATOM 1237 N N . ALA A 1 175 ? 5.856 4.196 -2.481 1.00 98.25 175 ALA A N 1
ATOM 1238 C CA . ALA A 1 175 ? 6.069 5.135 -1.383 1.00 98.25 175 ALA A CA 1
ATOM 1239 C C . ALA A 1 175 ? 4.757 5.506 -0.668 1.00 98.25 175 ALA A C 1
ATOM 1241 O O . ALA A 1 175 ? 4.729 5.570 0.564 1.00 98.25 175 ALA A O 1
ATOM 1242 N N . LEU A 1 176 ? 3.663 5.699 -1.416 1.00 98.31 176 LEU A N 1
ATOM 1243 C CA . LEU A 1 176 ? 2.332 5.947 -0.852 1.00 98.31 176 LEU A CA 1
ATOM 1244 C C . LEU A 1 176 ? 1.872 4.789 0.041 1.00 98.31 176 LEU A C 1
ATOM 1246 O O . LEU A 1 176 ? 1.452 5.021 1.177 1.00 98.31 176 LEU A O 1
ATOM 1250 N N . VAL A 1 177 ? 2.003 3.547 -0.433 1.00 98.44 177 VAL A N 1
ATOM 1251 C CA . VAL A 1 177 ? 1.616 2.348 0.326 1.00 98.44 177 VAL A CA 1
ATOM 1252 C C . VAL A 1 177 ? 2.473 2.184 1.583 1.00 98.44 177 VAL A C 1
ATOM 1254 O O . VAL A 1 177 ? 1.928 1.976 2.668 1.00 98.44 177 VAL A O 1
ATOM 1257 N N . LEU A 1 178 ? 3.798 2.335 1.481 1.00 98.62 178 LEU A N 1
ATOM 1258 C CA . LEU A 1 178 ? 4.708 2.232 2.631 1.00 98.62 178 LEU A CA 1
ATOM 1259 C C . LEU A 1 178 ? 4.411 3.296 3.694 1.00 98.62 178 LEU A C 1
ATOM 1261 O O . LEU A 1 178 ? 4.388 3.007 4.897 1.00 98.62 178 LEU A O 1
ATOM 1265 N N . LYS A 1 179 ? 4.137 4.531 3.261 1.00 98.62 179 LYS A N 1
ATOM 1266 C CA . LYS A 1 179 ? 3.749 5.623 4.156 1.00 98.62 179 LYS A CA 1
ATOM 1267 C C . LYS A 1 179 ? 2.421 5.320 4.849 1.00 98.62 179 LYS A C 1
ATOM 1269 O O . LYS A 1 179 ? 2.322 5.487 6.060 1.00 98.62 179 LYS A O 1
ATOM 1274 N N . ALA A 1 180 ? 1.425 4.828 4.118 1.00 98.56 180 ALA A N 1
ATOM 1275 C CA . ALA A 1 180 ? 0.131 4.485 4.696 1.00 98.56 180 ALA A CA 1
ATOM 1276 C C . ALA A 1 180 ? 0.229 3.318 5.689 1.00 98.56 180 ALA A C 1
ATOM 1278 O O . ALA A 1 180 ? -0.299 3.405 6.797 1.00 98.56 180 ALA A O 1
ATOM 1279 N N . ALA A 1 181 ? 0.955 2.252 5.342 1.00 98.38 181 ALA A N 1
ATOM 1280 C CA . ALA A 1 181 ? 1.145 1.095 6.213 1.00 98.38 181 ALA A CA 1
ATOM 1281 C C . ALA A 1 181 ? 1.906 1.444 7.502 1.00 98.38 181 ALA A C 1
ATOM 1283 O O . ALA A 1 181 ? 1.537 0.990 8.589 1.00 98.38 181 ALA A O 1
ATOM 1284 N N . SER A 1 182 ? 2.948 2.275 7.406 1.00 98.38 182 SER A N 1
ATOM 1285 C CA . SER A 1 182 ? 3.677 2.758 8.585 1.00 98.38 182 SER A CA 1
ATOM 1286 C C . SER A 1 182 ? 2.820 3.682 9.451 1.00 98.38 182 SER A C 1
ATOM 1288 O O . SER A 1 182 ? 2.768 3.485 10.665 1.00 98.38 182 SER A O 1
ATOM 1290 N N . ALA A 1 183 ? 2.082 4.622 8.854 1.00 98.19 183 ALA A N 1
ATOM 1291 C CA . ALA A 1 183 ? 1.193 5.522 9.584 1.00 98.19 183 ALA A CA 1
ATOM 1292 C C . ALA A 1 183 ? 0.025 4.782 10.256 1.00 98.19 183 ALA A C 1
ATOM 1294 O O . ALA A 1 183 ? -0.305 5.082 11.403 1.00 98.19 183 ALA A O 1
ATOM 1295 N N . TYR A 1 184 ? -0.568 3.783 9.595 1.00 98.31 184 TYR A N 1
ATOM 1296 C CA . TYR A 1 184 ? -1.617 2.944 10.180 1.00 98.31 184 TYR A CA 1
ATOM 1297 C C . TYR A 1 184 ? -1.123 2.235 11.454 1.00 98.31 184 TYR A C 1
ATOM 1299 O O . TYR A 1 184 ? -1.806 2.209 12.478 1.00 98.31 184 TYR A O 1
ATOM 1307 N N . ARG A 1 185 ? 0.106 1.708 11.420 1.00 97.88 185 ARG A N 1
ATOM 1308 C CA . ARG A 1 185 ? 0.739 1.073 12.584 1.00 97.88 185 ARG A CA 1
ATOM 1309 C C . ARG A 1 185 ? 1.077 2.084 13.679 1.00 97.88 185 ARG A C 1
ATOM 1311 O O . ARG A 1 185 ? 0.779 1.836 14.840 1.00 97.88 185 ARG A O 1
ATOM 1318 N N . ALA A 1 186 ? 1.670 3.220 13.314 1.00 97.88 186 ALA A N 1
ATOM 1319 C CA . ALA A 1 186 ? 2.097 4.252 14.259 1.00 97.88 186 ALA A CA 1
ATOM 1320 C C . ALA A 1 186 ? 0.925 4.863 15.045 1.00 97.88 186 ALA A C 1
ATOM 1322 O O . ALA A 1 186 ? 1.083 5.206 16.210 1.00 97.88 186 ALA A O 1
ATOM 1323 N N . ASN A 1 187 ? -0.258 4.950 14.430 1.00 97.62 187 ASN A N 1
ATOM 1324 C CA . ASN A 1 187 ? -1.483 5.432 15.075 1.00 97.62 187 ASN A CA 1
ATOM 1325 C C . ASN A 1 187 ? -2.257 4.331 15.825 1.00 97.62 187 ASN A C 1
ATOM 1327 O O . ASN A 1 187 ? -3.377 4.572 16.269 1.00 97.62 187 ASN A O 1
ATOM 1331 N N . ASN A 1 188 ? -1.694 3.121 15.940 1.00 97.56 188 ASN A N 1
ATOM 1332 C CA . ASN A 1 188 ? -2.337 1.962 16.560 1.00 97.56 188 ASN A CA 1
ATOM 1333 C C . ASN A 1 188 ? -3.761 1.707 16.026 1.00 97.56 188 ASN A C 1
ATOM 1335 O O . ASN A 1 188 ? -4.687 1.407 16.773 1.00 97.56 188 ASN A O 1
ATOM 1339 N N . CYS A 1 189 ? -3.964 1.851 14.714 1.00 98.06 189 CYS A N 1
ATOM 1340 C CA . CYS A 1 189 ? -5.303 1.839 14.126 1.00 98.06 189 CYS A CA 1
ATOM 1341 C C . CYS A 1 189 ? -6.063 0.521 14.349 1.00 98.06 189 CYS A C 1
ATOM 1343 O O . CYS A 1 189 ? -7.288 0.524 14.422 1.00 98.06 189 CYS A O 1
ATOM 1345 N N . ALA A 1 190 ? -5.358 -0.599 14.514 1.00 97.75 190 ALA A N 1
ATOM 1346 C CA . ALA A 1 190 ? -5.968 -1.893 14.809 1.00 97.75 190 ALA A CA 1
ATOM 1347 C C . ALA A 1 190 ? -6.649 -1.959 16.190 1.00 97.75 190 ALA A C 1
ATOM 1349 O O . ALA A 1 190 ? -7.397 -2.896 16.437 1.00 97.75 190 ALA A O 1
ATOM 1350 N N . SER A 1 191 ? -6.432 -0.979 17.076 1.00 96.88 191 SER A N 1
ATOM 1351 C CA . SER A 1 191 ? -7.080 -0.921 18.390 1.00 96.88 191 SER A CA 1
ATOM 1352 C C . SER A 1 191 ? -8.396 -0.136 18.403 1.00 96.88 191 SER A C 1
ATOM 1354 O O . SER A 1 191 ? -8.894 0.172 19.483 1.00 96.88 191 SER A O 1
ATOM 1356 N N . ASP A 1 192 ? -8.921 0.257 17.237 1.00 96.56 192 ASP A N 1
ATOM 1357 C CA . ASP A 1 192 ? -10.117 1.101 17.111 1.00 96.56 192 ASP A CA 1
ATOM 1358 C C . ASP A 1 192 ? -10.030 2.400 17.947 1.00 96.56 192 ASP A C 1
ATOM 1360 O O . ASP A 1 192 ? -10.799 2.586 18.902 1.00 96.56 192 ASP A O 1
ATOM 1364 N N . PRO A 1 193 ? -9.081 3.311 17.636 1.00 96.75 193 PRO A N 1
ATOM 1365 C CA . PRO A 1 193 ? -8.911 4.542 18.401 1.00 96.75 193 PRO A CA 1
ATOM 1366 C C . PRO A 1 193 ? -10.222 5.338 18.474 1.00 96.75 193 PRO A C 1
ATOM 1368 O O . PRO A 1 193 ? -11.039 5.328 17.548 1.00 96.75 193 PRO A O 1
ATOM 1371 N N . LYS A 1 194 ? -10.450 6.023 19.600 1.00 96.69 194 LYS A N 1
ATOM 1372 C CA . LYS A 1 194 ? -11.686 6.794 19.837 1.00 96.69 194 LYS A CA 1
ATOM 1373 C C . LYS A 1 194 ? -11.560 8.266 19.464 1.00 96.69 194 LYS A C 1
ATOM 1375 O O . LYS A 1 194 ? -12.570 8.890 19.160 1.00 96.69 194 LYS A O 1
ATOM 1380 N N . ASP A 1 195 ? -10.338 8.792 19.430 1.00 97.19 195 ASP A N 1
ATOM 1381 C CA . ASP A 1 195 ? -10.072 10.150 18.964 1.00 97.19 195 ASP A CA 1
ATOM 1382 C C . ASP A 1 195 ? -10.501 10.316 17.486 1.00 97.19 195 ASP A C 1
ATOM 1384 O O . ASP A 1 195 ? -9.987 9.595 16.622 1.00 97.19 195 ASP A O 1
ATOM 1388 N N . PRO A 1 196 ? -11.423 11.246 17.161 1.00 97.62 196 PRO A N 1
ATOM 1389 C CA . PRO A 1 196 ? -11.956 11.397 15.805 1.00 97.62 196 PRO A CA 1
ATOM 1390 C C . PRO A 1 196 ? -10.886 11.698 14.750 1.00 97.62 196 PRO A C 1
ATOM 1392 O O . PRO A 1 196 ? -10.949 11.175 13.636 1.00 97.62 196 PRO A O 1
ATOM 1395 N N . LYS A 1 197 ? -9.872 12.500 15.096 1.00 97.44 197 LYS A N 1
ATOM 1396 C CA . LYS A 1 197 ? -8.783 12.866 14.179 1.00 97.44 197 LYS A CA 1
ATOM 1397 C C . LYS A 1 197 ? -7.902 11.659 13.851 1.00 97.44 197 LYS A C 1
ATOM 1399 O O . LYS A 1 197 ? -7.553 11.428 12.689 1.00 97.44 197 LYS A O 1
ATOM 1404 N N . THR A 1 198 ? -7.592 10.855 14.860 1.00 97.81 198 THR A N 1
ATOM 1405 C CA . THR A 1 198 ? -6.854 9.599 14.722 1.00 97.81 198 THR A CA 1
ATOM 1406 C C . THR A 1 198 ? -7.661 8.599 13.902 1.00 97.81 198 THR A C 1
ATOM 1408 O O . THR A 1 198 ? -7.123 8.014 12.965 1.00 97.81 198 THR A O 1
ATOM 1411 N N . ARG A 1 199 ? -8.973 8.463 14.151 1.00 97.44 199 ARG A N 1
ATOM 1412 C CA . ARG A 1 199 ? -9.854 7.606 13.336 1.00 97.44 199 ARG A CA 1
ATOM 1413 C C . ARG A 1 199 ? -9.852 8.000 11.865 1.00 97.44 199 ARG A C 1
ATOM 1415 O O . ARG A 1 199 ? -9.670 7.130 11.018 1.00 97.44 199 ARG A O 1
ATOM 1422 N N . ALA A 1 200 ? -10.015 9.285 11.557 1.00 97.94 200 ALA A N 1
ATOM 1423 C CA . ALA A 1 200 ? -10.002 9.767 10.177 1.00 97.94 200 ALA A CA 1
ATOM 1424 C C . ALA A 1 200 ? -8.658 9.462 9.491 1.00 97.94 200 ALA A C 1
ATOM 1426 O O . ALA A 1 200 ? -8.624 8.954 8.370 1.00 97.94 200 ALA A O 1
ATOM 1427 N N . THR A 1 201 ? -7.549 9.677 10.204 1.00 97.88 201 THR A N 1
ATOM 1428 C CA . THR A 1 201 ? -6.198 9.339 9.728 1.00 97.88 201 THR A CA 1
ATOM 1429 C C . THR A 1 201 ? -6.058 7.835 9.467 1.00 97.88 201 THR A C 1
ATOM 1431 O O . THR A 1 201 ? -5.546 7.417 8.428 1.00 97.88 201 THR A O 1
ATOM 1434 N N . CYS A 1 202 ? -6.554 6.997 10.377 1.00 98.31 202 CYS A N 1
ATOM 1435 C CA . CYS A 1 202 ? -6.573 5.548 10.216 1.00 98.31 202 CYS A CA 1
ATOM 1436 C C . CYS A 1 202 ? -7.401 5.103 9.010 1.00 98.31 202 CYS A C 1
ATOM 1438 O O . CYS A 1 202 ? -6.951 4.240 8.263 1.00 98.31 202 CYS A O 1
ATOM 1440 N N . GLN A 1 203 ? -8.572 5.704 8.783 1.00 98.12 203 GLN A N 1
ATOM 1441 C CA . GLN A 1 203 ? -9.426 5.402 7.632 1.00 98.12 203 GLN A CA 1
ATOM 1442 C C . GLN A 1 203 ? -8.750 5.740 6.306 1.00 98.12 203 GLN A C 1
ATOM 1444 O O . GLN A 1 203 ? -8.763 4.913 5.397 1.00 98.12 203 GLN A O 1
ATOM 1449 N N . GLN A 1 204 ? -8.113 6.909 6.211 1.00 98.12 204 GLN A N 1
ATOM 1450 C CA . GLN A 1 204 ? -7.372 7.305 5.012 1.00 98.12 204 GLN A CA 1
ATOM 1451 C C . GLN A 1 204 ? -6.220 6.337 4.720 1.00 98.12 204 GLN A C 1
ATOM 1453 O O . GLN A 1 204 ? -6.099 5.836 3.606 1.00 98.12 204 GLN A O 1
ATOM 1458 N N . ASN A 1 205 ? -5.412 6.004 5.730 1.00 98.44 205 ASN A N 1
ATOM 1459 C CA . ASN A 1 205 ? -4.305 5.065 5.551 1.00 98.44 205 ASN A CA 1
ATOM 1460 C C . ASN A 1 205 ? -4.796 3.649 5.213 1.00 98.44 205 ASN A C 1
ATOM 1462 O O . ASN A 1 205 ? -4.238 3.001 4.330 1.00 98.44 205 ASN A O 1
ATOM 1466 N N . ALA A 1 206 ? -5.857 3.175 5.870 1.00 98.25 206 ALA A N 1
ATOM 1467 C CA . ALA A 1 206 ? -6.453 1.870 5.594 1.00 98.25 206 ALA A CA 1
ATOM 1468 C C . ALA A 1 206 ? -7.015 1.790 4.164 1.00 98.25 206 ALA A C 1
ATOM 1470 O O . ALA A 1 206 ? -6.853 0.766 3.502 1.00 98.25 206 ALA A O 1
ATOM 1471 N N . HIS A 1 207 ? -7.598 2.880 3.654 1.00 98.44 207 HIS A N 1
ATOM 1472 C CA . HIS A 1 207 ? -8.034 2.975 2.263 1.00 98.44 207 HIS A CA 1
ATOM 1473 C C . HIS A 1 207 ? -6.864 2.811 1.284 1.00 98.44 207 HIS A C 1
ATOM 1475 O O . HIS A 1 207 ? -6.930 1.969 0.392 1.00 98.44 207 HIS A O 1
ATOM 1481 N N . THR A 1 208 ? -5.763 3.538 1.495 1.00 98.56 208 THR A N 1
ATOM 1482 C CA . THR A 1 208 ? -4.547 3.405 0.674 1.00 98.56 208 THR A CA 1
ATOM 1483 C C . THR A 1 208 ? -3.975 1.986 0.732 1.00 98.56 208 THR A C 1
ATOM 1485 O O . THR A 1 208 ? -3.594 1.437 -0.297 1.00 98.56 208 THR A O 1
ATOM 1488 N N . ILE A 1 209 ? -3.957 1.354 1.912 1.00 98.44 209 ILE A N 1
ATOM 1489 C CA . ILE A 1 209 ? -3.533 -0.047 2.069 1.00 98.44 209 ILE A CA 1
ATOM 1490 C C . ILE A 1 209 ? -4.455 -0.991 1.286 1.00 98.44 209 ILE A C 1
ATOM 1492 O O . ILE A 1 209 ? -3.976 -1.910 0.630 1.00 98.44 209 ILE A O 1
ATO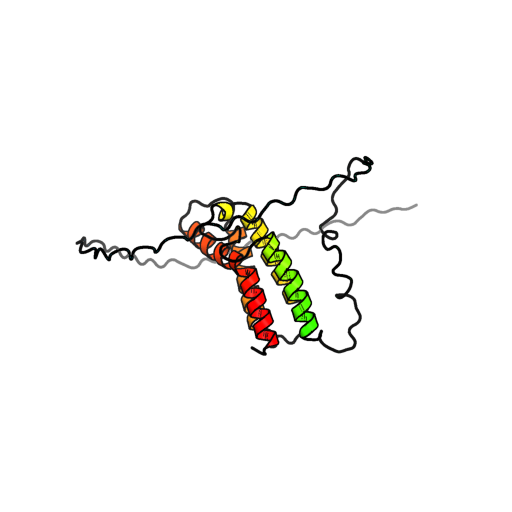M 1496 N N . ALA A 1 210 ? -5.771 -0.771 1.327 1.00 98.19 210 ALA A N 1
ATOM 1497 C CA . ALA A 1 210 ? -6.734 -1.591 0.596 1.00 98.19 210 ALA A CA 1
ATOM 1498 C C . ALA A 1 210 ? -6.553 -1.502 -0.929 1.00 98.19 210 ALA A C 1
ATOM 1500 O O . ALA A 1 210 ? -6.860 -2.461 -1.630 1.00 98.19 210 ALA A O 1
ATOM 1501 N N . LEU A 1 211 ? -6.042 -0.379 -1.438 1.00 97.75 211 LEU A N 1
ATOM 1502 C CA . LEU A 1 211 ? -5.744 -0.163 -2.857 1.00 97.75 211 LEU A CA 1
ATOM 1503 C C . LEU A 1 211 ? -4.312 -0.552 -3.255 1.00 97.75 211 LEU A C 1
ATOM 1505 O O . LEU A 1 211 ? -3.959 -0.431 -4.427 1.00 97.75 211 LEU A O 1
ATOM 1509 N N . ALA A 1 212 ? -3.490 -1.033 -2.316 1.00 97.50 212 ALA A N 1
ATOM 1510 C CA . ALA A 1 212 ? -2.058 -1.232 -2.529 1.00 97.50 212 ALA A CA 1
ATOM 1511 C C . ALA A 1 212 ? -1.732 -2.094 -3.755 1.00 97.50 212 ALA A C 1
ATOM 1513 O O . ALA A 1 212 ? -0.887 -1.715 -4.561 1.00 97.50 212 ALA A O 1
ATOM 1514 N N . TYR A 1 213 ? -2.410 -3.229 -3.925 1.00 95.94 213 TYR A N 1
ATOM 1515 C CA . TYR A 1 213 ? -2.148 -4.139 -5.041 1.00 95.94 213 TYR A CA 1
ATOM 1516 C C . TYR A 1 213 ? -2.549 -3.549 -6.399 1.00 95.94 213 TYR A C 1
ATOM 1518 O O . TYR A 1 213 ? -1.809 -3.703 -7.370 1.00 95.94 213 TYR A O 1
ATOM 1526 N N . GLY A 1 214 ? -3.649 -2.788 -6.448 1.00 95.50 214 GLY A N 1
ATOM 1527 C CA . GLY A 1 214 ? -4.029 -2.011 -7.630 1.00 95.50 214 GLY A CA 1
ATOM 1528 C C . GLY A 1 214 ? -2.960 -0.980 -7.992 1.00 95.50 214 GLY A C 1
ATOM 1529 O O . GLY A 1 214 ? -2.482 -0.963 -9.119 1.00 95.50 214 GLY A O 1
ATOM 1530 N N . TYR A 1 215 ? -2.479 -0.210 -7.011 1.00 96.75 215 TYR A N 1
ATOM 1531 C CA . TYR A 1 215 ? -1.410 0.768 -7.228 1.00 96.75 215 TYR A CA 1
ATOM 1532 C C . TYR A 1 215 ? -0.098 0.148 -7.715 1.00 96.75 215 TYR A C 1
ATOM 1534 O O . TYR A 1 215 ? 0.582 0.729 -8.563 1.00 96.75 215 TYR A O 1
ATOM 1542 N N . LEU A 1 216 ? 0.281 -1.018 -7.189 1.00 95.94 216 LEU A N 1
ATOM 1543 C CA . LEU A 1 216 ? 1.465 -1.731 -7.666 1.00 95.94 216 LEU A CA 1
ATOM 1544 C C . LEU A 1 216 ? 1.290 -2.161 -9.123 1.00 95.94 216 LEU A C 1
ATOM 1546 O O . LEU A 1 216 ? 2.203 -1.965 -9.922 1.00 95.94 216 LEU A O 1
ATOM 1550 N N . ARG A 1 217 ? 0.112 -2.688 -9.476 1.00 94.56 217 ARG A N 1
ATOM 1551 C CA . ARG A 1 217 ? -0.198 -3.125 -10.840 1.00 94.56 217 ARG A CA 1
ATOM 1552 C C . ARG A 1 217 ? -0.178 -1.970 -11.824 1.00 94.56 217 ARG A C 1
ATOM 1554 O O . ARG A 1 217 ? 0.513 -2.053 -12.834 1.00 94.56 217 ARG A O 1
ATOM 1561 N N . ASP A 1 218 ? -0.860 -0.884 -11.491 1.00 93.44 218 ASP A N 1
ATOM 1562 C CA . ASP A 1 218 ? -0.887 0.321 -12.315 1.00 93.44 218 ASP A CA 1
ATOM 1563 C C . ASP A 1 218 ? 0.526 0.884 -12.508 1.00 93.44 218 ASP A C 1
ATOM 1565 O O . ASP A 1 218 ? 0.895 1.295 -13.604 1.00 93.44 218 ASP A O 1
ATOM 1569 N N . GLY A 1 219 ? 1.351 0.849 -11.457 1.00 94.00 219 GLY A N 1
ATOM 1570 C CA . GLY A 1 219 ? 2.733 1.312 -11.508 1.00 94.00 219 GLY A CA 1
ATOM 1571 C C . GLY A 1 219 ? 3.645 0.461 -12.391 1.00 94.00 219 GLY A C 1
ATOM 1572 O O . GLY A 1 219 ? 4.460 1.018 -13.126 1.00 94.00 219 GLY A O 1
ATOM 1573 N N . VAL A 1 220 ? 3.529 -0.869 -12.318 1.00 92.25 220 VAL A N 1
ATOM 1574 C CA . VAL A 1 220 ? 4.279 -1.783 -13.195 1.00 92.25 220 VAL A CA 1
ATOM 1575 C C . VAL A 1 220 ? 3.835 -1.605 -14.640 1.00 92.25 220 VAL A C 1
ATOM 1577 O O . VAL A 1 220 ? 4.682 -1.393 -15.502 1.00 92.25 220 VAL A O 1
ATOM 1580 N N . ASN A 1 221 ? 2.526 -1.611 -14.896 1.00 90.88 221 ASN A N 1
ATOM 1581 C CA . ASN A 1 221 ? 1.980 -1.454 -16.242 1.00 90.88 221 ASN A CA 1
ATOM 1582 C C . ASN A 1 221 ? 2.387 -0.117 -16.871 1.00 90.88 221 ASN A C 1
ATOM 1584 O O . ASN A 1 221 ? 2.829 -0.103 -18.015 1.00 90.88 221 ASN A O 1
ATOM 1588 N N . ALA A 1 222 ? 2.335 0.982 -16.111 1.00 90.19 222 ALA A N 1
ATOM 1589 C CA . ALA A 1 222 ? 2.807 2.281 -16.582 1.00 90.19 222 ALA A CA 1
ATOM 1590 C C . ALA A 1 222 ? 4.287 2.236 -16.998 1.00 90.19 222 ALA A C 1
ATOM 1592 O O . ALA A 1 222 ? 4.619 2.645 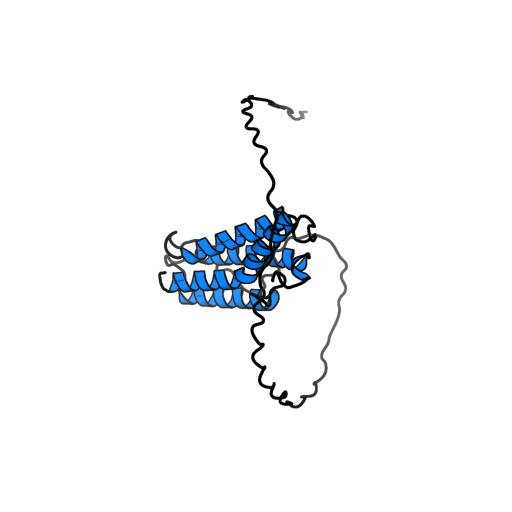-18.106 1.00 90.19 222 ALA A O 1
ATOM 1593 N N . GLY A 1 223 ? 5.165 1.654 -16.173 1.00 87.94 223 GLY A N 1
ATOM 1594 C CA . GLY A 1 223 ? 6.587 1.546 -16.512 1.00 87.94 223 GLY A CA 1
ATOM 1595 C C . GLY A 1 223 ? 6.865 0.647 -17.723 1.00 87.94 223 GLY A C 1
ATOM 1596 O O . GLY A 1 223 ? 7.712 0.983 -18.548 1.00 87.94 223 GLY A O 1
ATOM 1597 N N . LEU A 1 224 ? 6.108 -0.444 -17.889 1.00 87.12 224 LEU A N 1
ATOM 1598 C CA . LEU A 1 224 ? 6.187 -1.307 -19.078 1.00 87.12 224 LEU A CA 1
ATOM 1599 C C . LEU A 1 224 ? 5.766 -0.574 -20.364 1.00 87.12 224 LEU A C 1
ATOM 1601 O O . LEU A 1 224 ? 6.278 -0.868 -21.441 1.00 87.12 224 LEU A O 1
ATOM 1605 N N . GLU A 1 225 ? 4.869 0.404 -20.251 1.00 86.94 225 GLU A N 1
ATOM 1606 C CA . GLU A 1 225 ? 4.444 1.290 -21.341 1.00 86.94 225 GLU A CA 1
ATOM 1607 C C . GLU A 1 225 ? 5.355 2.522 -21.513 1.00 86.94 225 GLU A C 1
ATOM 1609 O O . GLU A 1 225 ? 5.111 3.350 -22.393 1.00 86.94 225 GLU A O 1
ATOM 1614 N N . GLY A 1 226 ? 6.393 2.666 -20.681 1.00 80.50 226 GLY A N 1
ATOM 1615 C CA . GLY A 1 226 ? 7.309 3.809 -20.690 1.00 80.50 226 GLY A CA 1
ATOM 1616 C C . GLY A 1 226 ? 6.732 5.095 -20.083 1.00 80.50 226 GLY A C 1
ATOM 1617 O O . GLY A 1 226 ? 7.136 6.184 -20.495 1.00 80.50 226 GLY A O 1
ATOM 1618 N N . ARG A 1 227 ? 5.780 4.979 -19.147 1.00 67.12 227 ARG A N 1
ATOM 1619 C CA . ARG A 1 227 ? 5.058 6.082 -18.488 1.00 67.12 227 ARG A CA 1
ATOM 1620 C C . ARG A 1 227 ? 5.377 6.230 -16.996 1.00 67.12 227 ARG A C 1
ATOM 1622 O O . ARG A 1 227 ? 5.438 5.223 -16.253 1.00 67.12 227 ARG A O 1
#

Sequence (227 aa):
MNAPAPSARLLAALACTVLLGAVAACSGDDSPAAAPAASTPEAALPTAPASPAPATSPAVAPTAARTPSASAGTPSPASTWSEMAPNHGDWRDRPRAGTAPDNESVKQHFEEYIGDMENTYGSGRGAKCWPERPTMWTDKCALGAAKATEAVNATLGLIKHEPANTYPTLRANAALVLKAASAYRANNCASDPKDPKTRATCQQNAHTIALAYGYLRDGVNAGLEGR

Foldseek 3Di:
DDDDDDDDDDDDDDDDDDDDDDDDDDDDDDDDDDDDDDDDDDDDDDDDDDDDDDDDDDDDDDDDDDDDDDDDDDDDDDDDDPPPPPPPDDPLPPPDPPDQPPLVVLLVVLCVVLVVLCVVQNAQVGHLLQLVHPSVLAVSLLVLLVSLLVSLVVSCSSCVVPPPQLQVQLVVLSVLSPVLSVLLVVLNSNNVDPPPVSSVSSNVSSNSSRNSSVSNNVRSVCSSVRD

Organism: NCBI:txid2908204